Protein AF-0000000076345963 (afdb_homodimer)

Sequence (350 aa):
MLPPPINFPKWLEENADLLKPPVGNKCMYKGDNFIVMIVGGPNTRVDFHINGTEEWFYQYKGSMVLKVVDEGKIRDIVINEGDFFLLPANVPHSPRRVADTIGVVMEMVRPGDALDQMRWYCPNTAAHGDALVQIRQVQFYCSDLDTQLKPAITQWMEDASLRVCPECGETAPPKMLPPPINFPKWLEENADLLKPPVGNKCMYKGDNFIVMIVGGPNTRVDFHINGTEEWFYQYKGSMVLKVVDEGKIRDIVINEGDFFLLPANVPHSPRRVADTIGVVMEMVRPGDALDQMRWYCPNTAAHGDALVQIRQVQFYCSDLDTQLKPAITQWMEDASLRVCPECGETAPPK

Secondary structure (DSSP, 8-state):
-PPPPEEHHHHHHHHGGGGSTTT-EEEEEE-SSEEEEEEES-B----EEE-SS-EEEEEEES-EEEEEEETTEEEEEEE-TTEEEEEPTT--EEEEE-TT-EEEEEEEPPPTT--EEEEEE---HHHHTT---EEEEEEE--SSHHHHHHHHHHHHHH-GGGGB-TTT--B----/-PPPPEEHHHHHHHHGGGGSTTT-EEEEEE-SSEEEEEEES-B----EEE-SS-EEEEEEES-EEEEEEETTEEEEEEE-TTEEEEEPTT--EEEEE-TT-EEEEEEEPPPTT--EEEEEE---HHHHTT---EEEEEEE--SSHHHHHHHHHHHHHH-GGGGB-TTT--B----

Nearest PDB structures (foldseek):
  6d60-assembly1_A  TM=9.534E-01  e=6.081E-19  Cupriavidus metallidurans CH34
  5v27-assembly1_A  TM=9.445E-01  e=1.125E-18  Cupriavidus metallidurans CH34
  6bvp-assembly1_A  TM=9.480E-01  e=1.664E-18  Cupriavidus metallidurans
  5v26-assembly1_A  TM=9.287E-01  e=3.444E-18  Cupriavidus metallidurans CH34
  3fe5-assembly1_A  TM=8.697E-01  e=3.413E-17  Bos taurus

Foldseek 3Di:
DDDDDDDVVVVCVVCVVVCDPPQNKDFPDDDQWKTKMKGFDQDFDQKWKAAQAKKKKAWQFAKKWKWWQDPQATDTDIAGHGGIDIGGHGITITIGHHHPTMMMMMDTQDPDQDKMKMWGWDPCCVVQPRHTATQDMDIDRPRDVRPTVVVVLVCLQPPQVSQAGPPPGDGDHSD/DDDDDDDVVVVCVVCVVVCDPPQNKDFPDDDQWKTKMKGFDQDFDQKWKAAQAKKKKAWQFAKKWKWWQDPQATDTDIAGHGGIDIGGHGITITIGHHHPTMMMMMDTQDPDQDKMKMWGWDPCCVVQPRHTATQDMDIDRPRDVRPTVVVVLVCLQPPQVSQAGPPPGDGDHSD

Structure (mmCIF, N/CA/C/O backbone):
data_AF-0000000076345963-model_v1
#
loop_
_entity.id
_entity.type
_entity.pdbx_description
1 polymer '3-hydroxyanthranilate 3,4-dioxygenase'
#
loop_
_atom_site.group_PDB
_atom_site.id
_atom_site.type_symbol
_atom_site.label_atom_id
_atom_site.label_alt_id
_atom_site.label_comp_id
_atom_site.label_asym_id
_atom_site.label_entity_id
_atom_site.label_seq_id
_atom_site.pdbx_PDB_ins_code
_atom_site.Cartn_x
_atom_site.Cartn_y
_atom_site.Cartn_z
_atom_site.occupancy
_atom_site.B_iso_or_equiv
_atom_site.auth_seq_id
_atom_site.auth_comp_id
_atom_site.auth_asym_id
_atom_site.auth_atom_id
_atom_site.pdbx_PDB_model_num
ATOM 1 N N . MET A 1 1 ? -15.469 -12.531 -11.039 1 91.94 1 MET A N 1
ATOM 2 C CA . MET A 1 1 ? -14.453 -12.188 -12.023 1 91.94 1 MET A CA 1
ATOM 3 C C . MET A 1 1 ? -13.625 -10.992 -11.562 1 91.94 1 MET A C 1
ATOM 5 O O . MET A 1 1 ? -14.172 -9.93 -11.273 1 91.94 1 MET A O 1
ATOM 9 N N . LEU A 1 2 ? -12.289 -11.172 -11.555 1 95.62 2 LEU A N 1
ATOM 10 C CA . LEU A 1 2 ? -11.398 -10.109 -11.094 1 95.62 2 LEU A CA 1
ATOM 11 C C . LEU A 1 2 ? -11.305 -9 -12.133 1 95.62 2 LEU A C 1
ATOM 13 O O . LEU A 1 2 ? -11.266 -9.266 -13.336 1 95.62 2 LEU A O 1
ATOM 17 N N . PRO A 1 3 ? -11.359 -7.781 -11.766 1 95.81 3 PRO A N 1
ATOM 18 C CA . PRO A 1 3 ? -11.20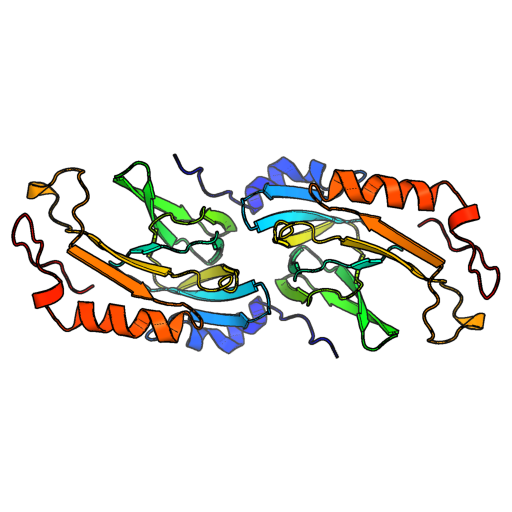3 -6.668 -12.703 1 95.81 3 PRO A CA 1
ATOM 19 C C . PRO A 1 3 ? -9.797 -6.59 -13.297 1 95.81 3 PRO A C 1
ATOM 21 O O . PRO A 1 3 ? -8.859 -7.18 -12.75 1 95.81 3 PRO A O 1
ATOM 24 N N . PRO A 1 4 ? -9.656 -5.965 -14.422 1 97.56 4 PRO A N 1
ATOM 25 C CA . PRO A 1 4 ? -8.312 -5.777 -14.984 1 97.56 4 PRO A CA 1
ATOM 26 C C . PRO A 1 4 ? -7.484 -4.766 -14.203 1 97.56 4 PRO A C 1
ATOM 28 O O . PRO A 1 4 ? -8.031 -3.973 -13.43 1 97.56 4 PRO A O 1
ATOM 31 N N . PRO A 1 5 ? -6.129 -4.82 -14.406 1 98.56 5 PRO A N 1
ATOM 32 C CA . PRO A 1 5 ? -5.301 -3.752 -13.852 1 98.56 5 PRO A CA 1
ATOM 33 C C . PRO A 1 5 ? -5.676 -2.373 -14.383 1 98.56 5 PRO A C 1
ATOM 35 O O . PRO A 1 5 ? -6.34 -2.268 -15.422 1 98.56 5 PRO A O 1
ATOM 38 N N . ILE A 1 6 ? -5.367 -1.379 -13.68 1 98.44 6 ILE A N 1
ATOM 39 C CA . ILE A 1 6 ? -5.586 -0.001 -14.102 1 98.44 6 ILE A CA 1
ATOM 40 C C . ILE A 1 6 ? -4.266 0.624 -14.539 1 98.44 6 ILE A C 1
ATOM 42 O O . ILE A 1 6 ? -3.311 0.681 -13.758 1 98.44 6 ILE A O 1
ATOM 46 N N . ASN A 1 7 ? -4.195 0.988 -15.758 1 98.69 7 ASN A N 1
ATOM 47 C CA . ASN A 1 7 ? -3.035 1.745 -16.219 1 98.69 7 ASN A CA 1
ATOM 48 C C . ASN A 1 7 ? -3.014 3.152 -15.633 1 98.69 7 ASN A C 1
ATOM 50 O O . ASN A 1 7 ? -3.834 3.996 -15.992 1 98.69 7 ASN A O 1
ATOM 54 N N . PHE A 1 8 ? -2.053 3.455 -14.812 1 98.56 8 PHE A N 1
ATOM 55 C CA . PHE A 1 8 ? -2.113 4.676 -14.016 1 98.56 8 PHE A CA 1
ATOM 56 C C . PHE A 1 8 ? -1.903 5.902 -14.891 1 98.56 8 PHE A C 1
ATOM 58 O O . PHE A 1 8 ? -2.666 6.867 -14.812 1 98.56 8 PHE A O 1
ATOM 65 N N . PRO A 1 9 ? -0.906 5.91 -15.805 1 98.19 9 PRO A N 1
ATOM 66 C CA . PRO A 1 9 ? -0.767 7.074 -16.688 1 98.19 9 PRO A CA 1
ATOM 67 C C . PRO A 1 9 ? -2.037 7.363 -17.484 1 98.19 9 PRO A C 1
ATOM 69 O O . PRO A 1 9 ? -2.449 8.523 -17.594 1 98.19 9 PRO A O 1
ATOM 72 N N . LYS A 1 10 ? -2.59 6.367 -18 1 97.94 10 LYS A N 1
ATOM 73 C CA . LYS A 1 10 ? -3.822 6.555 -18.766 1 97.94 10 LYS A CA 1
ATOM 74 C C . LYS A 1 10 ? -4.957 7.035 -17.859 1 97.94 10 LYS A C 1
ATOM 76 O O . LYS A 1 10 ? -5.746 7.898 -18.266 1 97.94 10 LYS A O 1
ATOM 81 N N . TRP A 1 11 ? -5.066 6.383 -16.703 1 98.12 11 TRP A N 1
ATOM 82 C CA . TRP A 1 11 ? -6.07 6.812 -15.742 1 98.12 11 TRP A CA 1
ATOM 83 C C . TRP A 1 11 ? -5.922 8.297 -15.422 1 98.12 11 TRP A C 1
ATOM 85 O O . TRP A 1 11 ? -6.914 9.023 -15.352 1 98.12 11 TRP A O 1
ATOM 95 N N . LEU A 1 12 ? -4.668 8.75 -15.234 1 97.81 12 LEU A N 1
ATOM 96 C CA . LEU A 1 12 ? -4.414 10.156 -14.945 1 97.81 12 LEU A CA 1
ATOM 97 C C . LEU A 1 12 ? -4.891 11.047 -16.078 1 97.81 12 LEU A C 1
ATOM 99 O O . LEU A 1 12 ? -5.492 12.102 -15.844 1 97.81 12 LEU A O 1
ATOM 103 N N . GLU A 1 13 ? -4.578 10.656 -17.297 1 96.94 13 GLU A N 1
ATOM 104 C CA . GLU A 1 13 ? -5.016 11.422 -18.469 1 96.94 13 GLU A CA 1
ATOM 105 C C . GLU A 1 13 ? -6.531 11.586 -18.484 1 96.94 13 GLU A C 1
ATOM 107 O O . GLU A 1 13 ? -7.043 12.664 -18.797 1 96.94 13 GLU A O 1
ATOM 112 N N . GLU A 1 14 ? -7.184 10.586 -18.062 1 97.12 14 GLU A N 1
ATOM 113 C CA . GLU A 1 14 ? -8.641 10.555 -18.188 1 97.12 14 GLU A CA 1
ATOM 114 C C . GLU A 1 14 ? -9.305 11.188 -16.969 1 97.12 14 GLU A C 1
ATOM 116 O O . GLU A 1 14 ? -10.469 11.602 -17.031 1 97.12 14 GLU A O 1
ATOM 121 N N . ASN A 1 15 ? -8.547 11.258 -15.836 1 95.62 15 ASN A N 1
ATOM 122 C CA . ASN A 1 15 ? -9.211 11.633 -14.586 1 95.62 15 ASN A CA 1
ATOM 123 C C . ASN A 1 15 ? -8.508 12.82 -13.922 1 95.62 15 ASN A C 1
ATOM 125 O O . ASN A 1 15 ? -8.82 13.164 -12.781 1 95.62 15 ASN A O 1
ATOM 129 N N . ALA A 1 16 ? -7.645 13.492 -14.609 1 92.25 16 ALA A N 1
ATOM 130 C CA . ALA A 1 16 ? -6.832 14.555 -14.031 1 92.25 16 ALA A CA 1
ATOM 131 C C . ALA A 1 16 ? -7.715 15.664 -13.461 1 92.25 16 ALA A C 1
ATOM 133 O O . ALA A 1 16 ? -7.359 16.281 -12.453 1 92.25 16 ALA A O 1
ATOM 134 N N . ASP A 1 17 ? -8.836 15.914 -14.055 1 92.56 17 ASP A N 1
ATOM 135 C CA . ASP A 1 17 ? -9.734 16.984 -13.633 1 92.56 17 ASP A CA 1
ATOM 136 C C . ASP A 1 17 ? -10.32 16.688 -12.25 1 92.56 17 ASP A C 1
ATOM 138 O O . ASP A 1 17 ? -10.719 17.609 -11.539 1 92.56 17 ASP A O 1
ATOM 142 N N . LEU A 1 18 ? -10.367 15.406 -11.906 1 92.5 18 LEU A N 1
ATOM 143 C CA . LEU A 1 18 ? -10.93 15 -10.625 1 92.5 18 LEU A CA 1
ATOM 144 C C . LEU A 1 18 ? -9.953 15.297 -9.492 1 92.5 18 LEU A C 1
ATOM 146 O O . LEU A 1 18 ? -10.328 15.25 -8.312 1 92.5 18 LEU A O 1
ATOM 150 N N . LEU A 1 19 ? -8.727 15.633 -9.797 1 94.12 19 LEU A N 1
ATOM 151 C CA . LEU A 1 19 ? -7.684 15.812 -8.789 1 94.12 19 LEU A CA 1
ATOM 152 C C . LEU A 1 19 ? -7.414 17.297 -8.539 1 94.12 19 LEU A C 1
ATOM 154 O O . LEU A 1 19 ? -6.453 17.656 -7.855 1 94.12 19 LEU A O 1
ATOM 158 N N . LYS A 1 20 ? -8.25 18.094 -9.094 1 90.25 20 LYS A N 1
ATOM 159 C CA . LYS A 1 20 ? -8.164 19.547 -8.906 1 90.25 20 LYS A CA 1
ATOM 160 C C . LYS A 1 20 ? -9.133 20.016 -7.824 1 90.25 20 LYS A C 1
ATOM 162 O O . LYS A 1 20 ? -10.141 19.359 -7.559 1 90.25 20 LYS A O 1
ATOM 167 N N . PRO A 1 21 ? -8.789 21.141 -7.18 1 84.19 21 PRO A N 1
ATOM 168 C CA . PRO A 1 21 ? -9.758 21.672 -6.223 1 84.19 21 PRO A CA 1
ATOM 169 C C . PRO A 1 21 ? -11.18 21.703 -6.773 1 84.19 21 PRO A C 1
ATOM 171 O O . PRO A 1 21 ? -11.375 21.828 -7.984 1 84.19 21 PRO A O 1
ATOM 174 N N . PRO A 1 22 ? -12.219 21.359 -5.891 1 80.44 22 PRO A N 1
ATOM 175 C CA . PRO A 1 22 ? -12.203 21.391 -4.426 1 80.44 22 PRO A CA 1
ATOM 176 C C . PRO A 1 22 ? -11.867 20.031 -3.818 1 80.44 22 PRO A C 1
ATOM 178 O O . PRO A 1 22 ? -11.531 19.938 -2.635 1 80.44 22 PRO A O 1
ATOM 181 N N . VAL A 1 23 ? -11.953 18.844 -4.324 1 76.62 23 VAL A N 1
ATOM 182 C CA . VAL A 1 23 ? -11.781 17.516 -3.754 1 76.62 23 VAL A CA 1
ATOM 183 C C . VAL A 1 23 ? -10.305 17.141 -3.76 1 76.62 23 VAL A C 1
ATOM 185 O O . VAL A 1 23 ? -9.742 16.781 -2.721 1 76.62 23 VAL A O 1
ATOM 188 N N . GLY A 1 24 ? -9.438 17.453 -4.746 1 89.19 24 GLY A N 1
ATOM 189 C CA . GLY A 1 24 ? -8.008 17.312 -4.941 1 89.19 24 GLY A CA 1
ATOM 190 C C . GLY A 1 24 ? -7.523 15.883 -4.777 1 89.19 24 GLY A C 1
ATOM 191 O O . GLY A 1 24 ? -6.316 15.633 -4.719 1 89.19 24 GLY A O 1
ATOM 192 N N . ASN A 1 25 ? -8.484 14.898 -4.484 1 92.75 25 ASN A N 1
ATOM 193 C CA . ASN A 1 25 ? -8.094 13.5 -4.359 1 92.75 25 ASN A CA 1
ATOM 194 C C . ASN A 1 25 ? -9.188 12.57 -4.883 1 92.75 25 ASN A C 1
ATOM 196 O O . ASN A 1 25 ? -10.336 12.977 -5.031 1 92.75 25 ASN A O 1
ATOM 200 N N . LYS A 1 26 ? -8.875 11.438 -5.27 1 94.19 26 LYS A N 1
ATOM 201 C CA . LYS A 1 26 ? -9.773 10.391 -5.75 1 94.19 26 LYS A CA 1
ATOM 202 C C . LYS A 1 26 ? -9.32 9.016 -5.27 1 94.19 26 LYS A C 1
ATOM 204 O O . LYS A 1 26 ? -8.141 8.68 -5.348 1 94.19 26 LYS A O 1
ATOM 209 N N . CYS A 1 27 ? -10.227 8.273 -4.711 1 94.88 27 CYS A N 1
ATOM 210 C CA . CYS A 1 27 ? -9.953 6.898 -4.328 1 94.88 27 CYS A CA 1
ATOM 211 C C . CYS A 1 27 ? -9.906 5.988 -5.547 1 94.88 27 CYS A C 1
ATOM 213 O O . CYS A 1 27 ? -10.922 5.801 -6.227 1 94.88 27 CYS A O 1
ATOM 215 N N . MET A 1 28 ? -8.844 5.422 -5.871 1 95.25 28 MET A N 1
ATOM 216 C CA . MET A 1 28 ? -8.711 4.523 -7.016 1 95.25 28 MET A CA 1
ATOM 217 C C . MET A 1 28 ? -9.156 3.111 -6.656 1 95.25 28 MET A C 1
ATOM 219 O O . MET A 1 28 ? -9.836 2.451 -7.441 1 95.25 28 MET A O 1
ATOM 223 N N . TYR A 1 29 ? -8.688 2.637 -5.508 1 95.06 29 TYR A N 1
ATOM 224 C CA . TYR A 1 29 ? -9.086 1.339 -4.969 1 95.06 29 TYR A CA 1
ATOM 225 C C . TYR A 1 29 ? -9.617 1.476 -3.549 1 95.06 29 TYR A C 1
ATOM 227 O O . TYR A 1 29 ? -9.031 2.176 -2.723 1 95.06 29 TYR A O 1
ATOM 235 N N . LYS A 1 30 ? -10.766 0.876 -3.311 1 93.12 30 LYS A N 1
ATOM 236 C CA . LYS A 1 30 ? -11.281 0.644 -1.965 1 93.12 30 LYS A CA 1
ATOM 237 C C . LYS A 1 30 ? -11.477 -0.846 -1.701 1 93.12 30 LYS A C 1
ATOM 239 O O . LYS A 1 30 ? -12.547 -1.393 -1.968 1 93.12 30 LYS A O 1
ATOM 244 N N . GLY A 1 31 ? -10.438 -1.486 -1.251 1 94 31 GLY A N 1
ATOM 245 C CA . GLY A 1 31 ? -10.516 -2.904 -0.938 1 94 31 GLY A CA 1
ATOM 246 C C . GLY A 1 31 ? -10.961 -3.178 0.486 1 94 31 GLY A C 1
ATOM 247 O O . GLY A 1 31 ? -11.516 -2.299 1.147 1 94 31 GLY A O 1
ATOM 248 N N . ASP A 1 32 ? -10.797 -4.414 0.883 1 93.56 32 ASP A N 1
ATOM 249 C CA . ASP A 1 32 ? -11.156 -4.816 2.24 1 93.56 32 ASP A CA 1
ATOM 250 C C . ASP A 1 32 ? -10.047 -4.465 3.23 1 93.56 32 ASP A C 1
ATOM 252 O O . ASP A 1 32 ? -10.289 -4.367 4.434 1 93.56 32 ASP A O 1
ATOM 256 N N . ASN A 1 33 ? -8.797 -4.309 2.676 1 95.06 33 ASN A N 1
ATOM 257 C CA . ASN A 1 33 ? -7.66 -4.016 3.535 1 95.06 33 ASN A CA 1
ATOM 258 C C . ASN A 1 33 ? -7.023 -2.674 3.182 1 95.06 33 ASN A C 1
ATOM 260 O O . ASN A 1 33 ? -6.664 -1.897 4.07 1 95.06 33 ASN A O 1
ATOM 264 N N . PHE A 1 34 ? -6.977 -2.439 1.864 1 95.38 34 PHE A N 1
ATOM 265 C CA . PHE A 1 34 ? -6.227 -1.281 1.389 1 95.38 34 PHE A CA 1
ATOM 266 C C . PHE A 1 34 ? -7.16 -0.255 0.759 1 95.38 34 PHE A C 1
ATOM 268 O O . PHE A 1 34 ? -8.125 -0.618 0.079 1 95.38 34 PHE A O 1
ATOM 275 N N . ILE A 1 35 ? -6.848 0.958 1.031 1 95.94 35 ILE A N 1
ATOM 276 C CA . ILE A 1 35 ? -7.387 2.09 0.284 1 95.94 35 ILE A CA 1
ATOM 277 C C . ILE A 1 35 ? -6.262 2.787 -0.478 1 95.94 35 ILE A C 1
ATOM 279 O O . ILE A 1 35 ? -5.215 3.1 0.096 1 95.94 35 ILE A O 1
ATOM 283 N N . VAL A 1 36 ? -6.418 2.975 -1.771 1 97 36 VAL A N 1
ATOM 284 C CA . VAL A 1 36 ? -5.434 3.678 -2.586 1 97 36 VAL A CA 1
ATOM 285 C C . VAL A 1 36 ? -6.004 5.016 -3.051 1 97 36 VAL A C 1
ATOM 287 O O . VAL A 1 36 ? -6.977 5.051 -3.809 1 97 36 VAL A O 1
ATOM 290 N N . MET A 1 37 ? -5.426 6.078 -2.652 1 96.62 37 MET A N 1
ATOM 291 C CA . MET A 1 37 ? -5.867 7.43 -2.99 1 96.62 37 MET A CA 1
ATOM 292 C C . MET A 1 37 ? -4.871 8.109 -3.926 1 96.62 37 MET A C 1
ATOM 294 O O . MET A 1 37 ? -3.662 8.047 -3.699 1 96.62 37 MET A O 1
ATOM 298 N N . ILE A 1 38 ? -5.391 8.664 -4.957 1 97.69 38 ILE A N 1
ATOM 299 C CA . ILE A 1 38 ? -4.605 9.555 -5.805 1 97.69 38 ILE A CA 1
ATOM 300 C C . ILE A 1 38 ? -4.875 11.008 -5.414 1 97.69 38 ILE A C 1
ATOM 302 O O . ILE A 1 38 ? -6.031 11.43 -5.328 1 97.69 38 ILE A O 1
ATOM 306 N N . VAL A 1 39 ? -3.824 11.742 -5.141 1 96.62 39 VAL A N 1
ATOM 307 C CA . VAL A 1 39 ? -3.98 13.094 -4.609 1 96.62 39 VAL A CA 1
ATOM 308 C C . VAL A 1 39 ? -3.256 14.094 -5.512 1 96.62 39 VAL A C 1
ATOM 310 O O . VAL A 1 39 ? -2.098 13.875 -5.879 1 96.62 39 VAL A O 1
ATOM 313 N N . GLY A 1 40 ? -3.906 15.086 -5.91 1 96.62 40 GLY A N 1
ATOM 314 C CA . GLY A 1 40 ? -3.322 16.141 -6.715 1 96.62 40 GLY A CA 1
ATOM 315 C C . GLY A 1 40 ? -3.133 17.438 -5.945 1 96.62 40 GLY A C 1
ATOM 316 O O . GLY A 1 40 ? -3.764 17.641 -4.906 1 96.62 40 GLY A O 1
ATOM 317 N N . GLY A 1 41 ? -2.207 18.234 -6.395 1 95.38 41 GLY A N 1
ATOM 318 C CA . GLY A 1 41 ? -2.057 19.594 -5.875 1 95.38 41 GLY A CA 1
ATOM 319 C C . GLY A 1 41 ? -2.732 20.641 -6.738 1 95.38 41 GLY A C 1
ATOM 320 O O . GLY A 1 41 ? -3.051 20.391 -7.902 1 95.38 41 GLY A O 1
ATOM 321 N N . PRO A 1 42 ? -3.012 21.828 -6.262 1 94.94 42 PRO A N 1
ATOM 322 C CA . PRO A 1 42 ? -2.521 22.297 -4.961 1 94.94 42 PRO A CA 1
ATOM 323 C C . PRO A 1 42 ? -3.443 21.891 -3.809 1 94.94 42 PRO A C 1
ATOM 325 O O . PRO A 1 42 ? -4.645 21.688 -4.016 1 94.94 42 PRO A O 1
ATOM 328 N N . ASN A 1 43 ? -2.9 21.562 -2.707 1 88.75 43 ASN A N 1
ATOM 329 C CA . ASN A 1 43 ? -3.617 21.312 -1.461 1 88.75 43 ASN A CA 1
ATOM 330 C C . ASN A 1 43 ? -2.85 21.844 -0.256 1 88.75 43 ASN A C 1
ATOM 332 O O . ASN A 1 43 ? -1.691 21.484 -0.041 1 88.75 43 ASN A O 1
ATOM 336 N N . THR A 1 44 ? -3.438 22.906 0.388 1 82.25 44 THR A N 1
ATOM 337 C CA . THR A 1 44 ? -2.809 23.375 1.613 1 82.25 44 THR A CA 1
ATOM 338 C C . THR A 1 44 ? -3.764 23.25 2.797 1 82.25 44 THR A C 1
ATOM 340 O O . THR A 1 44 ? -4.957 23.547 2.67 1 82.25 44 THR A O 1
ATOM 343 N N . ARG A 1 45 ? -3.332 22.703 3.738 1 88.31 45 ARG A N 1
ATOM 344 C CA . ARG A 1 45 ? -4.102 22.516 4.965 1 88.31 45 ARG A CA 1
ATOM 345 C C . ARG A 1 45 ? -3.281 22.891 6.191 1 88.31 45 ARG A C 1
ATOM 347 O O . ARG A 1 45 ? -2.057 23 6.117 1 88.31 45 ARG A O 1
ATOM 354 N N . VAL A 1 46 ? -4.004 23.234 7.273 1 94.38 46 VAL A N 1
ATOM 355 C CA . VAL A 1 46 ? -3.307 23.594 8.5 1 94.38 46 VAL A CA 1
ATOM 356 C C . VAL A 1 46 ? -3.58 22.547 9.578 1 94.38 46 VAL A C 1
ATOM 358 O O . VAL A 1 46 ? -3.035 22.625 10.68 1 94.38 46 VAL A O 1
ATOM 361 N N . ASP A 1 47 ? -4.477 21.609 9.25 1 96.38 47 ASP A N 1
ATOM 362 C CA . ASP A 1 47 ? -4.75 20.516 10.18 1 96.38 47 ASP A CA 1
ATOM 363 C C . ASP A 1 47 ? -3.654 19.453 10.117 1 96.38 47 ASP A C 1
ATOM 365 O O . ASP A 1 47 ? -2.914 19.375 9.133 1 96.38 47 ASP A O 1
ATOM 369 N N . PHE A 1 48 ? -3.551 18.734 11.188 1 97.56 48 PHE A N 1
ATOM 370 C CA . PHE A 1 48 ? -2.73 17.531 11.258 1 97.56 48 PHE A CA 1
ATOM 371 C C . PHE A 1 48 ? -3.598 16.297 11.461 1 97.56 48 PHE A C 1
ATOM 373 O O . PHE A 1 48 ? -4.332 16.203 12.445 1 97.56 48 PHE A O 1
ATOM 380 N N . HIS A 1 49 ? -3.484 15.383 10.5 1 97 49 HIS A N 1
ATOM 381 C CA . HIS A 1 49 ? -4.184 14.109 10.578 1 97 49 HIS A CA 1
ATOM 382 C C . HIS A 1 49 ? -3.387 13.094 11.391 1 97 49 HIS A C 1
ATOM 384 O O . HIS A 1 49 ? -2.164 13 11.258 1 97 49 HIS A O 1
ATOM 390 N N . ILE A 1 50 ? -3.998 12.391 12.297 1 97.5 50 ILE A N 1
ATOM 391 C CA . ILE A 1 50 ? -3.412 11.281 13.039 1 97.5 50 ILE A CA 1
ATOM 392 C C . ILE A 1 50 ? -4.16 9.992 12.703 1 97.5 50 ILE A C 1
ATOM 394 O O . ILE A 1 50 ? -5.328 9.828 13.062 1 97.5 50 ILE A O 1
ATOM 398 N N . ASN A 1 51 ? -3.555 9.164 11.977 1 97 51 ASN A N 1
ATOM 399 C CA . ASN A 1 51 ? -4.047 7.848 11.578 1 97 51 ASN A CA 1
ATOM 400 C C . ASN A 1 51 ? -3.461 6.738 12.445 1 97 51 ASN A C 1
ATOM 402 O O . ASN A 1 51 ? -2.244 6.668 12.633 1 97 51 ASN A O 1
ATOM 406 N N . GLY A 1 52 ? -4.305 5.895 13.016 1 96.56 52 GLY A N 1
ATOM 407 C CA . GLY A 1 52 ? -3.854 4.816 13.883 1 96.56 52 GLY A CA 1
ATOM 408 C C . GLY A 1 52 ? -3.092 3.736 13.141 1 96.56 52 GLY A C 1
ATOM 409 O O . GLY A 1 52 ? -2.537 2.824 13.758 1 96.56 52 GLY A O 1
ATOM 410 N N . THR A 1 53 ? -3.008 3.777 11.805 1 96.62 53 THR A N 1
ATOM 411 C CA . THR A 1 53 ? -2.244 2.865 10.961 1 96.62 53 THR A CA 1
ATOM 412 C C . THR A 1 53 ? -1.231 3.631 10.117 1 96.62 53 THR A C 1
ATOM 414 O O . THR A 1 53 ? -1.287 4.859 10.031 1 96.62 53 THR A O 1
ATOM 417 N N . GLU A 1 54 ? -0.31 2.896 9.531 1 97.75 54 GLU A N 1
ATOM 418 C CA . GLU A 1 54 ? 0.706 3.492 8.664 1 97.75 54 GLU A CA 1
ATOM 419 C C . GLU A 1 54 ? 0.09 4.031 7.379 1 97.75 54 GLU A C 1
ATOM 421 O O . GLU A 1 54 ? -0.961 3.557 6.941 1 97.75 54 GLU A O 1
ATOM 426 N N . GLU A 1 55 ? 0.662 5.004 6.82 1 98.19 55 GLU A N 1
ATOM 427 C CA . GLU A 1 55 ? 0.365 5.492 5.477 1 98.19 55 GLU A CA 1
ATOM 428 C C . GLU A 1 55 ? 1.603 5.438 4.586 1 98.19 55 GLU A C 1
ATOM 430 O O . GLU A 1 55 ? 2.697 5.812 5.012 1 98.19 55 GLU A O 1
ATOM 435 N N . TRP A 1 56 ? 1.457 4.914 3.424 1 98.69 56 TRP A N 1
ATOM 436 C CA . TRP A 1 56 ? 2.549 4.891 2.457 1 98.69 56 TRP A CA 1
ATOM 437 C C . TRP A 1 56 ? 2.346 5.953 1.381 1 98.69 56 TRP A C 1
ATOM 439 O O . TRP A 1 56 ? 1.268 6.051 0.79 1 98.69 56 TRP A O 1
ATOM 449 N N . PHE A 1 57 ? 3.371 6.785 1.162 1 98.88 57 PHE A N 1
ATOM 450 C CA . PHE A 1 57 ? 3.344 7.859 0.176 1 98.88 57 PHE A CA 1
ATOM 451 C C . PHE A 1 57 ? 4.25 7.535 -1.005 1 98.88 57 PHE A C 1
ATOM 453 O O . PHE A 1 57 ? 5.398 7.121 -0.818 1 98.88 57 PHE A O 1
ATOM 460 N N . TYR A 1 58 ? 3.791 7.664 -2.166 1 98.88 58 TYR A N 1
ATOM 461 C CA . TYR A 1 58 ? 4.547 7.664 -3.412 1 98.88 58 TYR A CA 1
ATOM 462 C C . TYR A 1 58 ? 4.289 8.938 -4.211 1 98.88 58 TYR A C 1
ATOM 464 O O . TYR A 1 58 ? 3.158 9.188 -4.633 1 98.88 58 TYR A O 1
ATOM 472 N N . GLN A 1 59 ? 5.305 9.742 -4.352 1 98.81 59 GLN A N 1
ATOM 473 C CA . GLN A 1 59 ? 5.16 10.945 -5.16 1 98.81 59 GLN A CA 1
ATOM 474 C C . GLN A 1 59 ? 5.449 10.664 -6.633 1 98.81 59 GLN A C 1
ATOM 476 O O . GLN A 1 59 ? 6.605 10.477 -7.016 1 98.81 59 GLN A O 1
ATOM 481 N N . TYR A 1 60 ? 4.434 10.68 -7.441 1 98.62 60 TYR A N 1
ATOM 482 C CA . TYR A 1 60 ? 4.5 10.297 -8.844 1 98.62 60 TYR A CA 1
ATOM 483 C C . TYR A 1 60 ? 4.957 11.461 -9.711 1 98.62 60 TYR A C 1
ATOM 485 O O . TYR A 1 60 ? 5.715 11.273 -10.672 1 98.62 60 TYR A O 1
ATOM 493 N N . LYS A 1 61 ? 4.449 12.68 -9.461 1 98.38 61 LYS A N 1
ATOM 494 C CA . LYS A 1 61 ? 4.801 13.898 -10.188 1 98.38 61 LYS A CA 1
ATOM 495 C C . LYS A 1 61 ? 5.023 15.07 -9.234 1 98.38 61 LYS A C 1
ATOM 497 O O . LYS A 1 61 ? 4.184 15.336 -8.375 1 98.38 61 LYS A O 1
ATOM 502 N N . GLY A 1 62 ? 6.133 15.711 -9.422 1 98.44 62 GLY A N 1
ATOM 503 C CA . GLY A 1 62 ? 6.445 16.859 -8.594 1 98.44 62 GLY A CA 1
ATOM 504 C C . GLY A 1 62 ? 6.789 16.5 -7.164 1 98.44 62 GLY A C 1
ATOM 505 O O . GLY A 1 62 ? 6.953 15.32 -6.844 1 98.44 62 GLY A O 1
ATOM 506 N N . SER A 1 63 ? 7.031 17.516 -6.352 1 98.44 63 SER A N 1
ATOM 507 C CA . SER A 1 63 ? 7.383 17.312 -4.949 1 98.44 63 SER A CA 1
ATOM 508 C C . SER A 1 63 ? 6.266 17.797 -4.031 1 98.44 63 SER A C 1
ATOM 510 O O . SER A 1 63 ? 5.41 18.594 -4.445 1 98.44 63 SER A O 1
ATOM 512 N N . MET A 1 64 ? 6.23 17.297 -2.895 1 98.12 64 MET A N 1
ATOM 513 C CA . MET A 1 64 ? 5.32 17.766 -1.851 1 98.12 64 MET A CA 1
ATOM 514 C C . MET A 1 64 ? 6.031 17.828 -0.503 1 98.12 64 MET A C 1
ATOM 516 O O . MET A 1 64 ? 7.133 17.297 -0.348 1 98.12 64 MET A O 1
ATOM 520 N N . VAL A 1 65 ? 5.461 18.547 0.41 1 98.31 65 VAL A N 1
ATOM 521 C CA . VAL A 1 65 ? 5.973 18.609 1.775 1 98.31 65 VAL A CA 1
ATOM 522 C C . VAL A 1 65 ? 4.98 17.953 2.732 1 98.31 65 VAL A C 1
ATOM 524 O O . VAL A 1 65 ? 3.791 18.281 2.721 1 98.31 65 VAL A O 1
ATOM 527 N N . LEU A 1 66 ? 5.422 16.984 3.445 1 98.44 66 LEU A N 1
ATOM 528 C CA . LEU A 1 66 ? 4.668 16.406 4.555 1 98.44 66 LEU A CA 1
ATOM 529 C C . LEU A 1 66 ? 5.129 16.984 5.887 1 98.44 66 LEU A C 1
ATOM 531 O O . LEU A 1 66 ? 6.207 16.641 6.375 1 98.44 66 LEU A O 1
ATOM 535 N N . LYS A 1 67 ? 4.328 17.906 6.414 1 97.38 67 LYS A N 1
ATOM 536 C CA . LYS A 1 67 ? 4.645 18.375 7.762 1 97.38 67 LYS A CA 1
ATOM 537 C C . LYS A 1 67 ? 4.27 17.312 8.805 1 97.38 67 LYS A C 1
ATOM 539 O O . LYS A 1 67 ? 3.178 16.75 8.758 1 97.38 67 LYS A O 1
ATOM 544 N N . VAL A 1 68 ? 5.16 17.016 9.688 1 98.25 68 VAL A N 1
ATOM 545 C CA . VAL A 1 68 ? 4.918 16 10.711 1 98.25 68 VAL A CA 1
ATOM 546 C C . VAL A 1 68 ? 5.32 16.547 12.078 1 98.25 68 VAL A C 1
ATOM 548 O O . VAL A 1 68 ? 6.082 17.516 12.18 1 98.25 68 VAL A O 1
ATOM 551 N N . VAL A 1 69 ? 4.688 16.016 13.117 1 97.81 69 VAL A N 1
ATOM 552 C CA . VAL A 1 69 ? 5.219 16.219 14.461 1 97.81 69 VAL A CA 1
ATOM 553 C C . VAL A 1 69 ? 6.219 15.109 14.789 1 97.81 69 VAL A C 1
ATOM 555 O O . VAL A 1 69 ? 5.848 13.938 14.891 1 97.81 69 VAL A O 1
ATOM 558 N N . ASP A 1 70 ? 7.43 15.438 14.844 1 95.88 70 ASP A N 1
ATOM 559 C CA . ASP A 1 70 ? 8.547 14.547 15.109 1 95.88 70 ASP A CA 1
ATOM 560 C C . ASP A 1 70 ? 9.344 15 16.328 1 95.88 70 ASP A C 1
ATOM 562 O O . ASP A 1 70 ? 9.906 16.094 16.344 1 95.88 70 ASP A O 1
ATOM 566 N N . GLU A 1 71 ? 9.297 14.156 17.344 1 94.12 71 GLU A N 1
ATOM 567 C CA . GLU A 1 71 ? 9.969 14.484 18.594 1 94.12 71 GLU A CA 1
ATOM 568 C C . GLU A 1 71 ? 9.461 15.805 19.172 1 94.12 71 GLU A C 1
ATOM 570 O O . GLU A 1 71 ? 10.25 16.656 19.578 1 94.12 71 GLU A O 1
ATOM 575 N N . GLY A 1 72 ? 8.234 16.062 19.031 1 93.31 72 GLY A N 1
ATOM 576 C CA . GLY A 1 72 ? 7.547 17.156 19.672 1 93.31 72 GLY A CA 1
ATOM 577 C C . GLY A 1 72 ? 7.629 18.453 18.891 1 93.31 72 GLY A C 1
ATOM 578 O O . GLY A 1 72 ? 7.219 19.516 19.391 1 93.31 72 GLY A O 1
ATOM 579 N N . LYS A 1 73 ? 8.188 18.375 17.766 1 94.62 73 LYS A N 1
ATOM 580 C CA . LYS A 1 73 ? 8.297 19.547 16.922 1 94.62 73 LYS A CA 1
ATOM 581 C C . LYS A 1 73 ? 7.77 19.281 15.516 1 94.62 73 LYS A C 1
ATOM 583 O O . LYS A 1 73 ? 7.781 18.141 15.047 1 94.62 73 LYS A O 1
ATOM 588 N N . ILE A 1 74 ? 7.324 20.344 14.898 1 95.62 74 ILE A N 1
ATOM 589 C CA . ILE A 1 74 ? 6.906 20.219 13.5 1 95.62 74 ILE A CA 1
ATOM 590 C C . ILE A 1 74 ? 8.141 20.172 12.602 1 95.62 74 ILE A C 1
ATOM 592 O O . ILE A 1 74 ? 9.031 21.016 12.719 1 95.62 74 ILE A O 1
ATOM 596 N N . ARG A 1 75 ? 8.211 19.203 11.844 1 96 75 ARG A N 1
ATOM 597 C CA . ARG A 1 75 ? 9.273 19.016 10.867 1 96 75 ARG A CA 1
ATOM 598 C C . ARG A 1 75 ? 8.711 18.828 9.461 1 96 75 ARG A C 1
ATOM 600 O O . ARG A 1 75 ? 7.656 18.219 9.281 1 96 75 ARG A O 1
ATOM 607 N N . ASP A 1 76 ? 9.445 19.438 8.5 1 97 76 ASP A N 1
ATOM 608 C CA . ASP A 1 76 ? 9.062 19.25 7.102 1 97 76 ASP A CA 1
ATOM 609 C C . ASP A 1 76 ? 9.773 18.047 6.488 1 97 76 ASP A C 1
ATOM 611 O O . ASP A 1 76 ? 11.008 17.984 6.484 1 97 76 ASP A O 1
ATOM 615 N N . ILE A 1 77 ? 9.125 17.125 6.008 1 98.38 77 ILE A N 1
ATOM 616 C CA . ILE A 1 77 ? 9.664 16.047 5.191 1 98.38 77 ILE A CA 1
ATOM 617 C C . ILE A 1 77 ? 9.344 16.312 3.719 1 98.38 77 ILE A C 1
ATOM 619 O O . ILE A 1 77 ? 8.172 16.297 3.318 1 98.38 77 ILE A O 1
ATOM 623 N N . VAL A 1 78 ? 10.344 16.578 2.955 1 98.75 78 VAL A N 1
ATOM 624 C CA . VAL A 1 78 ? 10.156 16.781 1.521 1 98.75 78 VAL A CA 1
ATOM 625 C C . VAL A 1 78 ? 10.117 15.422 0.814 1 98.75 78 VAL A C 1
ATOM 627 O O . VAL A 1 78 ? 11.055 14.625 0.941 1 98.75 78 VAL A O 1
ATOM 630 N N . ILE A 1 79 ? 9.094 15.117 0.141 1 98.75 79 ILE A N 1
ATOM 631 C CA . ILE A 1 79 ? 8.953 13.922 -0.681 1 98.75 79 ILE A CA 1
ATOM 632 C C . ILE A 1 79 ? 9 14.305 -2.158 1 98.75 79 ILE A C 1
ATOM 634 O O . ILE A 1 79 ? 8.055 14.898 -2.68 1 98.75 79 ILE A O 1
ATOM 638 N N . ASN A 1 80 ? 10.07 13.961 -2.748 1 98.75 80 ASN A N 1
ATOM 639 C CA . ASN A 1 80 ? 10.297 14.367 -4.129 1 98.75 80 ASN A CA 1
ATOM 640 C C . ASN A 1 80 ? 9.688 13.375 -5.117 1 98.75 80 ASN A C 1
ATOM 642 O O . ASN A 1 80 ? 9.312 12.266 -4.734 1 98.75 80 ASN A O 1
ATOM 646 N N . GLU A 1 81 ? 9.602 13.867 -6.383 1 98.75 81 GLU A N 1
ATOM 647 C CA . GLU A 1 81 ? 9.164 12.969 -7.449 1 98.75 81 GLU A CA 1
ATOM 648 C C . GLU A 1 81 ? 9.969 11.672 -7.441 1 98.75 81 GLU A C 1
ATOM 650 O O . GLU A 1 81 ? 11.203 11.695 -7.402 1 98.75 81 GLU A O 1
ATOM 655 N N . GLY A 1 82 ? 9.258 10.578 -7.371 1 98.62 82 GLY A N 1
ATOM 656 C CA . GLY A 1 82 ? 9.914 9.273 -7.391 1 98.62 82 GLY A CA 1
ATOM 657 C C . GLY A 1 82 ? 10.195 8.734 -6.004 1 98.62 82 GLY A C 1
ATOM 658 O O . GLY A 1 82 ? 10.594 7.574 -5.855 1 98.62 82 GLY A O 1
ATOM 659 N N . ASP A 1 83 ? 9.969 9.531 -4.922 1 98.88 83 ASP A N 1
ATOM 660 C CA . ASP A 1 83 ? 10.25 9.102 -3.555 1 98.88 83 ASP A CA 1
ATOM 661 C C . ASP A 1 83 ? 9.125 8.234 -3.01 1 98.88 83 ASP A C 1
ATOM 663 O O . ASP A 1 83 ? 7.953 8.43 -3.35 1 98.88 83 ASP A O 1
ATOM 667 N N . PHE A 1 84 ? 9.445 7.219 -2.273 1 98.88 84 PHE A N 1
ATOM 668 C CA . PHE A 1 84 ? 8.547 6.508 -1.368 1 98.88 84 PHE A CA 1
ATOM 669 C C . PHE A 1 84 ? 8.766 6.953 0.072 1 98.88 84 PHE A C 1
ATOM 671 O O . PHE A 1 84 ? 9.891 7.293 0.459 1 98.88 84 PHE A O 1
ATOM 678 N N . PHE A 1 85 ? 7.785 6.961 0.843 1 98.88 85 PHE A N 1
ATOM 679 C CA . PHE A 1 85 ? 7.898 7.281 2.262 1 98.88 85 PHE A CA 1
ATOM 680 C C . PHE A 1 85 ? 6.84 6.539 3.068 1 98.88 85 PHE A C 1
ATOM 682 O O . PHE A 1 85 ? 5.656 6.555 2.713 1 98.88 85 PHE A O 1
ATOM 689 N N . LEU A 1 86 ? 7.191 5.789 4.051 1 98.75 86 LEU A N 1
ATOM 690 C CA . LEU A 1 86 ? 6.277 5.117 4.965 1 98.75 86 LEU A CA 1
ATOM 691 C C . LEU A 1 86 ? 6.141 5.895 6.27 1 98.75 86 LEU A C 1
ATOM 693 O O . LEU A 1 86 ? 7.086 5.961 7.059 1 98.75 86 LEU A O 1
ATOM 697 N N . LEU A 1 87 ? 5.039 6.496 6.496 1 98.69 87 LEU A N 1
ATOM 698 C CA . LEU A 1 87 ? 4.746 7.238 7.719 1 98.69 87 LEU A CA 1
ATOM 699 C C . LEU A 1 87 ? 4.238 6.305 8.812 1 98.69 87 LEU A C 1
ATOM 701 O O . LEU A 1 87 ? 3.24 5.605 8.625 1 98.69 87 LEU A O 1
ATOM 705 N N . PRO A 1 88 ? 4.91 6.234 9.945 1 98.06 88 PRO A N 1
ATOM 706 C CA . PRO A 1 88 ? 4.434 5.371 11.031 1 98.06 88 PRO A CA 1
ATOM 707 C C . PRO A 1 88 ? 3.053 5.773 11.547 1 98.06 88 PRO A C 1
ATOM 709 O O . PRO A 1 88 ? 2.633 6.918 11.359 1 98.06 88 PRO A O 1
ATOM 712 N N . ALA A 1 89 ? 2.396 4.805 12.188 1 97.44 89 ALA A N 1
ATOM 713 C CA . ALA A 1 89 ? 1.093 5.051 12.797 1 97.44 89 ALA A CA 1
ATOM 714 C C . ALA A 1 89 ? 1.177 6.152 13.852 1 97.44 89 ALA A C 1
ATOM 716 O O . ALA A 1 89 ? 2.217 6.332 14.484 1 97.44 89 ALA A O 1
AT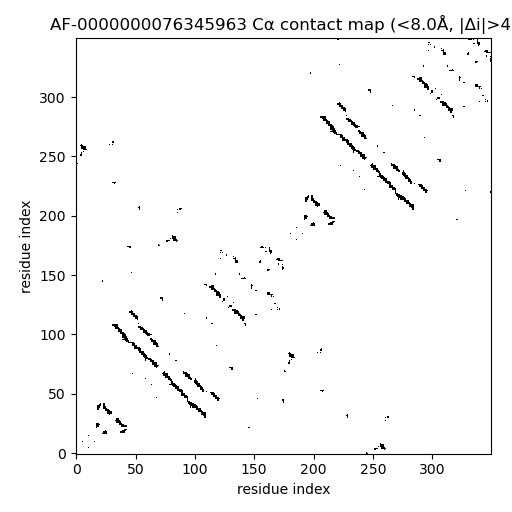OM 717 N N . ASN A 1 90 ? 0.126 6.918 13.969 1 97.38 90 ASN A N 1
ATOM 718 C CA . ASN A 1 90 ? -0.136 7.84 15.07 1 97.38 90 ASN A CA 1
ATOM 719 C C . ASN A 1 90 ? 0.75 9.078 14.984 1 97.38 90 ASN A C 1
ATOM 721 O O . ASN A 1 90 ? 0.81 9.867 15.93 1 97.38 90 ASN A O 1
ATOM 725 N N . VAL A 1 91 ? 1.488 9.258 13.93 1 98.31 91 VAL A N 1
ATOM 726 C CA . VAL A 1 91 ? 2.275 10.469 13.734 1 98.31 91 VAL A CA 1
ATOM 727 C C . VAL A 1 91 ? 1.392 11.57 13.164 1 98.31 91 VAL A C 1
ATOM 729 O O . VAL A 1 91 ? 0.88 11.453 12.047 1 98.31 91 VAL A O 1
ATOM 732 N N . PRO A 1 92 ? 1.188 12.672 13.922 1 98.5 92 PRO A N 1
ATOM 733 C CA . PRO A 1 92 ? 0.456 13.781 13.312 1 98.5 92 PRO A CA 1
ATOM 734 C C . PRO A 1 92 ? 1.124 14.305 12.039 1 98.5 92 PRO A C 1
ATOM 736 O O . PRO A 1 92 ? 2.328 14.57 12.031 1 98.5 92 PRO A O 1
ATOM 739 N N . HIS A 1 93 ? 0.376 14.406 10.969 1 98.31 93 HIS A N 1
ATOM 740 C CA . HIS A 1 93 ? 0.957 14.805 9.695 1 98.31 93 HIS A CA 1
ATOM 741 C C . HIS A 1 93 ? 0.004 15.703 8.906 1 98.31 93 HIS A C 1
ATOM 743 O O . HIS A 1 93 ? -1.215 15.609 9.07 1 98.31 93 HIS A O 1
ATOM 749 N N . SER A 1 94 ? 0.541 16.578 8.133 1 97.44 94 SER A N 1
ATOM 750 C CA . SE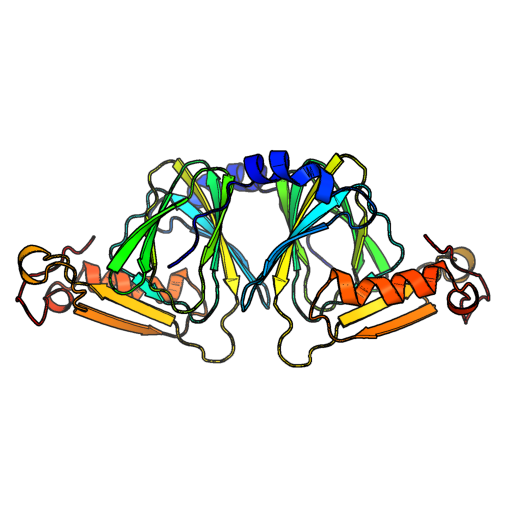R A 1 94 ? -0.175 17.562 7.324 1 97.44 94 SER A CA 1
ATOM 751 C C . SER A 1 94 ? 0.435 17.688 5.934 1 97.44 94 SER A C 1
ATOM 753 O O . SER A 1 94 ? 1.419 18.391 5.738 1 97.44 94 SER A O 1
ATOM 755 N N . PRO A 1 95 ? -0.157 16.984 4.945 1 96.88 95 PRO A N 1
ATOM 756 C CA . PRO A 1 95 ? 0.393 17.062 3.588 1 96.88 95 PRO A CA 1
ATOM 757 C C . PRO A 1 95 ? 0.14 18.422 2.936 1 96.88 95 PRO A C 1
ATOM 759 O O . PRO A 1 95 ? -0.95 18.984 3.07 1 96.88 95 PRO A O 1
ATOM 762 N N . ARG A 1 96 ? 1.171 19 2.311 1 96.69 96 ARG A N 1
ATOM 763 C CA . ARG A 1 96 ? 1.122 20.219 1.512 1 96.69 96 ARG A CA 1
ATOM 764 C C . ARG A 1 96 ? 1.592 19.969 0.084 1 96.69 96 ARG A C 1
ATOM 766 O O . ARG A 1 96 ? 2.719 19.516 -0.132 1 96.69 96 ARG A O 1
ATOM 773 N N . ARG A 1 97 ? 0.724 20.203 -0.81 1 96.94 97 ARG A N 1
ATOM 774 C CA . ARG A 1 97 ? 1.032 19.953 -2.215 1 96.94 97 ARG A CA 1
ATOM 775 C C . ARG A 1 97 ? 0.892 21.234 -3.037 1 96.94 97 ARG A C 1
ATOM 777 O O . ARG A 1 97 ? -0.035 22.016 -2.824 1 96.94 97 ARG A O 1
ATOM 784 N N . VAL A 1 98 ? 1.849 21.516 -3.885 1 96.5 98 VAL A N 1
ATOM 785 C CA . VAL A 1 98 ? 1.756 22.641 -4.809 1 96.5 98 VAL A CA 1
ATOM 786 C C . VAL A 1 98 ? 1.052 22.203 -6.09 1 96.5 98 VAL A C 1
ATOM 788 O O . VAL A 1 98 ? 0.781 21.016 -6.281 1 96.5 98 VAL A O 1
ATOM 791 N N . ALA A 1 99 ? 0.727 23.172 -6.953 1 95.56 99 ALA A N 1
ATOM 792 C CA . ALA A 1 99 ? 0.011 22.891 -8.195 1 95.56 99 ALA A CA 1
ATOM 793 C C . ALA A 1 99 ? 0.799 21.906 -9.062 1 95.56 99 ALA A C 1
ATOM 795 O O . ALA A 1 99 ? 2.031 21.906 -9.047 1 95.56 99 ALA A O 1
ATOM 796 N N . ASP A 1 100 ? 0.074 21.078 -9.789 1 95.19 100 ASP A N 1
ATOM 797 C CA . ASP A 1 100 ? 0.6 20.188 -10.812 1 95.19 100 ASP A CA 1
ATOM 798 C C . ASP A 1 100 ? 1.487 19.109 -10.203 1 95.19 100 ASP A C 1
ATOM 800 O O . ASP A 1 100 ? 2.551 18.781 -10.742 1 95.19 100 ASP A O 1
ATOM 804 N N . THR A 1 101 ? 1.175 18.672 -9.039 1 97.62 101 THR A N 1
ATOM 805 C CA . THR A 1 101 ? 1.812 17.531 -8.414 1 97.62 101 THR A CA 1
ATOM 806 C C . THR A 1 101 ? 0.818 16.375 -8.266 1 97.62 101 THR A C 1
ATOM 808 O O . THR A 1 101 ? -0.393 16.609 -8.195 1 97.62 101 THR A O 1
ATOM 811 N N . ILE A 1 102 ? 1.288 15.164 -8.281 1 98.38 102 ILE A N 1
ATOM 812 C CA . ILE A 1 102 ? 0.464 13.969 -8.148 1 98.38 102 ILE A CA 1
ATOM 813 C C . ILE A 1 102 ? 1.111 13.008 -7.152 1 98.38 102 ILE A C 1
ATOM 815 O O . ILE A 1 102 ? 2.293 12.68 -7.277 1 98.38 102 ILE A O 1
ATOM 819 N N . GLY A 1 103 ? 0.377 12.625 -6.168 1 98.31 103 GLY A N 1
ATOM 820 C CA . GLY A 1 103 ? 0.825 11.633 -5.203 1 98.31 103 GLY A CA 1
ATOM 821 C C . GLY A 1 103 ? -0.114 10.445 -5.09 1 98.31 103 GLY A C 1
ATOM 822 O O . GLY A 1 103 ? -1.299 10.555 -5.414 1 98.31 103 GLY A O 1
ATOM 823 N N . VAL A 1 104 ? 0.407 9.305 -4.711 1 98.69 104 VAL A N 1
ATOM 824 C CA . VAL A 1 104 ? -0.338 8.109 -4.348 1 98.69 104 VAL A CA 1
ATOM 825 C C . VAL A 1 104 ? -0.206 7.848 -2.85 1 98.69 104 VAL A C 1
ATOM 827 O O . VAL A 1 104 ? 0.902 7.848 -2.309 1 98.69 104 VAL A O 1
ATOM 830 N N . VAL A 1 105 ? -1.271 7.723 -2.137 1 98.12 105 VAL A N 1
ATOM 831 C CA . VAL A 1 105 ? -1.262 7.41 -0.711 1 98.12 105 VAL A CA 1
ATOM 832 C C . VAL A 1 105 ? -2.006 6.102 -0.463 1 98.12 105 VAL A C 1
ATOM 834 O O . VAL A 1 105 ? -3.164 5.953 -0.862 1 98.12 105 VAL A O 1
ATOM 837 N N . MET A 1 106 ? -1.357 5.176 0.111 1 97.62 106 MET A N 1
ATOM 838 C CA . MET A 1 106 ? -1.98 3.918 0.509 1 97.62 106 MET A CA 1
ATOM 839 C C . MET A 1 106 ? -2.229 3.885 2.014 1 97.62 106 MET A C 1
ATOM 841 O O . MET A 1 106 ? -1.331 4.188 2.801 1 97.62 106 MET A O 1
ATOM 845 N N . GLU A 1 107 ? -3.383 3.537 2.395 1 96.5 107 GLU A N 1
ATOM 846 C CA . GLU A 1 107 ? -3.779 3.404 3.793 1 96.5 107 GLU A CA 1
ATOM 847 C C . GLU A 1 107 ? -4.508 2.086 4.035 1 96.5 107 GLU A C 1
ATOM 849 O O . GLU A 1 107 ? -4.91 1.407 3.088 1 96.5 107 GLU A O 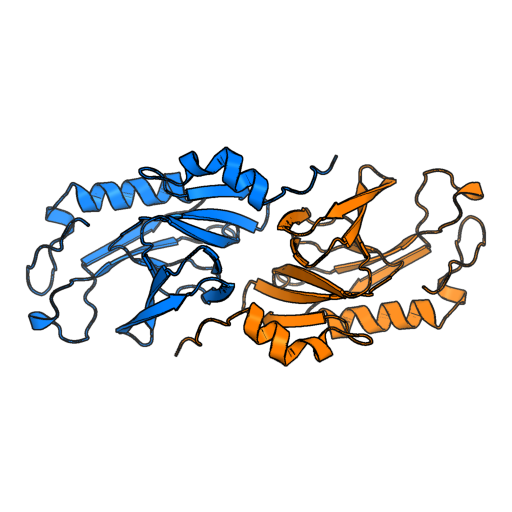1
ATOM 854 N N . MET A 1 108 ? -4.676 1.728 5.27 1 95.56 108 MET A N 1
ATOM 855 C CA . MET A 1 108 ? -5.496 0.576 5.633 1 95.56 108 MET A CA 1
ATOM 856 C C . MET A 1 108 ? -6.949 0.987 5.848 1 95.56 108 MET A C 1
ATOM 858 O O . MET A 1 108 ? -7.223 2.08 6.348 1 95.56 108 MET A O 1
ATOM 862 N N . VAL A 1 109 ? -7.797 0.094 5.336 1 93.94 109 VAL A N 1
ATOM 863 C CA . VAL A 1 109 ? -9.125 0.195 5.922 1 93.94 109 VAL A CA 1
ATOM 864 C C . VAL A 1 109 ? -9.031 0.125 7.441 1 93.94 109 VAL A C 1
ATOM 866 O O . VAL A 1 109 ? -8.352 -0.752 7.988 1 93.94 109 VAL A O 1
ATOM 869 N N . ARG A 1 110 ? -9.688 1.058 8.094 1 94.31 110 ARG A N 1
ATOM 870 C CA . ARG A 1 110 ? -9.5 1.154 9.539 1 94.31 110 ARG A CA 1
ATOM 871 C C . ARG A 1 110 ? -9.938 -0.131 10.234 1 94.31 110 ARG A C 1
ATOM 873 O O . ARG A 1 110 ? -11.039 -0.628 10 1 94.31 110 ARG A O 1
ATOM 880 N N . PRO A 1 111 ? -9 -0.637 11.062 1 90.25 111 PRO A N 1
ATOM 881 C CA . PRO A 1 111 ? -9.367 -1.852 11.789 1 90.25 111 PRO A CA 1
ATOM 882 C C . PRO A 1 111 ? -10.367 -1.583 12.914 1 90.25 111 PRO A C 1
ATOM 884 O O . PRO A 1 111 ? -10.172 -0.663 13.711 1 90.25 111 PRO A O 1
ATOM 887 N N . GLY A 1 112 ? -11.352 -2.352 12.891 1 88.31 112 GLY A N 1
ATOM 888 C CA . GLY A 1 112 ? -12.312 -2.268 13.977 1 88.31 112 GLY A CA 1
ATOM 889 C C . GLY A 1 112 ? -12.891 -0.876 14.164 1 88.31 112 GLY A C 1
ATOM 890 O O . GLY A 1 112 ? -13.359 -0.261 13.203 1 88.31 112 GLY A O 1
ATOM 891 N N . ASP A 1 113 ? -12.711 -0.396 15.438 1 89.75 113 ASP A N 1
ATOM 892 C CA . ASP A 1 113 ? -13.289 0.893 15.797 1 89.75 113 ASP A CA 1
ATOM 893 C C . ASP A 1 113 ? -12.203 1.958 15.953 1 89.75 113 ASP A C 1
ATOM 895 O O . ASP A 1 113 ? -12.398 2.947 16.672 1 89.75 113 ASP A O 1
ATOM 899 N N . ALA A 1 114 ? -11.148 1.655 15.25 1 91.06 114 ALA A N 1
ATOM 900 C CA . ALA A 1 114 ? -10.047 2.615 15.336 1 91.06 114 ALA A CA 1
ATOM 901 C C . ALA A 1 114 ? -10.508 4.012 14.93 1 91.06 114 ALA A C 1
ATOM 903 O O . ALA A 1 114 ? -11.242 4.172 13.953 1 91.06 114 ALA A O 1
ATOM 904 N N . LEU A 1 115 ? -10.117 4.977 15.688 1 94.88 115 LEU A N 1
ATOM 905 C CA . LEU A 1 115 ? -10.492 6.359 15.422 1 94.88 115 LEU A CA 1
ATOM 906 C C . LEU A 1 115 ? -9.32 7.152 14.859 1 94.88 115 LEU A C 1
ATOM 908 O O . LEU A 1 115 ? -8.18 6.988 15.312 1 94.88 115 LEU A O 1
ATOM 912 N N . ASP A 1 116 ? -9.617 7.953 13.883 1 96.94 116 ASP A N 1
ATOM 913 C CA . ASP A 1 116 ? -8.68 8.977 13.43 1 96.94 116 ASP A CA 1
ATOM 914 C C . ASP A 1 116 ? -8.836 10.258 14.25 1 96.94 116 ASP A C 1
ATOM 916 O O . ASP A 1 116 ? -9.82 10.43 14.969 1 96.94 116 ASP A O 1
ATOM 920 N N . GLN A 1 117 ? -7.832 11.047 14.172 1 97 117 GLN A N 1
ATOM 921 C CA . GLN A 1 117 ? -7.91 12.359 14.805 1 97 117 GLN A CA 1
ATOM 922 C C . GLN A 1 117 ? -7.445 13.453 13.844 1 97 117 GLN A C 1
ATOM 924 O O . GLN A 1 117 ? -6.668 13.195 12.922 1 97 117 GLN A O 1
ATOM 929 N N . MET A 1 118 ? -7.969 14.617 14.055 1 96.88 118 MET A N 1
ATOM 930 C CA . MET A 1 118 ? -7.469 15.859 13.461 1 96.88 118 MET A CA 1
ATOM 931 C C . MET A 1 118 ? -7.086 16.859 14.539 1 96.88 118 MET A C 1
ATOM 933 O O . MET A 1 118 ? -7.809 17.031 15.523 1 96.88 118 MET A O 1
ATOM 937 N N . ARG A 1 119 ? -5.984 17.453 14.32 1 97.88 119 ARG A N 1
ATOM 938 C CA . ARG A 1 119 ? -5.465 18.391 15.305 1 97.88 119 ARG A CA 1
ATOM 939 C C . ARG A 1 119 ? -5.008 19.688 14.633 1 97.88 119 ARG A C 1
ATOM 941 O O . ARG A 1 119 ? -4.477 19.656 13.516 1 97.88 119 ARG A O 1
ATOM 948 N N . TRP A 1 120 ? -5.25 20.781 15.32 1 98.25 120 TRP A N 1
ATOM 949 C CA . TRP A 1 120 ? -4.742 22.094 14.922 1 98.25 120 TRP A CA 1
ATOM 950 C C . TRP A 1 120 ? -3.873 22.688 16.016 1 98.25 120 TRP A C 1
ATOM 952 O O . TRP A 1 120 ? -4.199 22.594 17.203 1 98.25 120 TRP A O 1
ATOM 962 N N . TYR A 1 121 ? -2.758 23.25 15.641 1 97.94 121 TYR A N 1
ATOM 963 C CA . TYR A 1 121 ? -1.821 23.859 16.594 1 97.94 121 TYR A CA 1
ATOM 964 C C . TYR A 1 121 ? -1.765 25.359 16.422 1 97.94 121 TYR A C 1
ATOM 966 O O . TYR A 1 121 ? -2.012 25.891 15.328 1 97.94 121 TYR A O 1
ATOM 974 N N . CYS A 1 122 ? -1.469 26.062 17.5 1 98 122 CYS A N 1
ATOM 975 C CA . CYS A 1 122 ? -1.267 27.516 17.453 1 98 122 CYS A CA 1
ATOM 976 C C . CYS A 1 122 ? -0.023 27.859 16.641 1 98 122 CYS A C 1
ATOM 978 O O . CYS A 1 122 ? 1.06 27.328 16.906 1 98 122 CYS A O 1
ATOM 980 N N . PRO A 1 123 ? -0.14 28.688 15.641 1 95.75 123 PRO A N 1
ATOM 981 C CA . PRO A 1 123 ? 1.016 29.047 14.812 1 95.75 123 PRO A CA 1
ATOM 982 C C . PRO A 1 123 ? 1.895 30.109 15.453 1 95.75 123 PRO A C 1
ATOM 984 O O . PRO A 1 123 ? 2.895 30.531 14.867 1 95.75 123 PRO A O 1
ATOM 987 N N . ASN A 1 124 ? 1.573 30.594 16.703 1 96.69 124 ASN A N 1
ATOM 988 C CA . ASN A 1 124 ? 2.25 31.719 17.328 1 96.69 124 ASN A CA 1
ATOM 989 C C . ASN A 1 124 ? 3.574 31.297 17.969 1 96.69 124 ASN A C 1
ATOM 991 O O . ASN A 1 124 ? 3.66 31.109 19.172 1 96.69 124 ASN A O 1
ATOM 995 N N . THR A 1 125 ? 4.602 31.312 17.219 1 93.5 125 THR A N 1
ATOM 996 C CA . THR A 1 125 ? 5.91 30.891 17.703 1 93.5 125 THR A CA 1
ATOM 997 C C . THR A 1 125 ? 6.508 31.938 18.641 1 93.5 125 THR A C 1
ATOM 999 O O . THR A 1 125 ? 7.367 31.609 19.469 1 93.5 125 THR A O 1
ATOM 1002 N N . ALA A 1 126 ? 6.09 33.156 18.469 1 96.25 126 ALA A N 1
ATOM 1003 C CA . ALA A 1 126 ? 6.57 34.219 19.359 1 96.25 126 ALA A CA 1
ATOM 1004 C C . ALA A 1 126 ? 6.16 33.938 20.812 1 96.25 126 ALA A C 1
ATOM 1006 O O . ALA A 1 126 ? 6.934 34.188 21.734 1 96.25 126 ALA A O 1
ATOM 1007 N N . ALA A 1 127 ? 5.012 33.406 20.922 1 96.56 127 ALA A N 1
ATOM 1008 C CA . ALA A 1 127 ? 4.473 33.156 22.266 1 96.56 127 ALA A CA 1
ATOM 1009 C C . ALA A 1 127 ? 4.945 31.797 22.781 1 96.56 127 ALA A C 1
ATOM 1011 O O . ALA A 1 127 ? 5.148 31.641 24 1 96.56 127 ALA A O 1
ATOM 1012 N N . HIS A 1 128 ? 5.141 30.797 21.906 1 96.62 128 HIS A N 1
ATOM 1013 C CA . HIS A 1 128 ? 5.266 29.422 22.391 1 96.62 128 HIS A CA 1
ATOM 1014 C C . HIS A 1 128 ? 6.629 28.844 22.047 1 96.62 128 HIS A C 1
ATOM 1016 O O . HIS A 1 128 ? 7 27.781 22.547 1 96.62 128 HIS A O 1
ATOM 1022 N N . GLY A 1 129 ? 7.398 29.547 21.266 1 91.94 129 GLY A N 1
ATOM 1023 C CA . GLY A 1 129 ? 8.641 28.969 20.766 1 91.94 129 GLY A CA 1
ATOM 1024 C C . GLY A 1 129 ? 8.422 27.703 19.969 1 91.94 129 GLY A C 1
ATOM 1025 O O . GLY A 1 129 ? 7.605 27.656 19.047 1 91.94 129 GLY A O 1
ATOM 1026 N N . ASP A 1 130 ? 9.094 26.625 20.422 1 87.06 130 ASP A N 1
ATOM 1027 C CA . ASP A 1 130 ? 9.023 25.344 19.719 1 87.06 130 ASP A CA 1
ATOM 1028 C C . ASP A 1 130 ? 7.926 24.469 20.297 1 87.06 130 ASP A C 1
ATOM 1030 O O . ASP A 1 130 ? 7.633 23.391 19.766 1 87.06 130 ASP A O 1
ATOM 1034 N N . ALA A 1 131 ? 7.324 24.984 21.328 1 94.31 131 ALA A N 1
ATOM 1035 C CA . ALA A 1 131 ? 6.289 24.172 21.969 1 94.31 131 ALA A CA 1
ATOM 1036 C C . ALA A 1 131 ? 5.02 24.125 21.109 1 94.31 131 ALA A C 1
ATOM 1038 O O . ALA A 1 131 ? 4.594 25.156 20.578 1 94.31 131 ALA A O 1
ATOM 1039 N N . LEU A 1 132 ? 4.5 22.984 20.938 1 96.94 132 LEU A N 1
ATOM 1040 C CA . LEU A 1 132 ? 3.236 22.828 20.219 1 96.94 132 LEU A CA 1
ATOM 1041 C C . LEU A 1 132 ? 2.051 23.016 21.156 1 96.94 132 LEU A C 1
ATOM 1043 O O . LEU A 1 132 ? 1.948 22.312 22.172 1 96.94 132 LEU A O 1
ATOM 1047 N N . VAL A 1 133 ? 1.268 23.953 20.812 1 97.88 133 VAL A N 1
ATOM 1048 C CA . VAL A 1 133 ? 0.049 24.188 21.594 1 97.88 133 VAL A CA 1
ATOM 1049 C C . VAL A 1 133 ? -1.17 23.812 20.75 1 97.88 133 VAL A C 1
ATOM 1051 O O . VAL A 1 133 ? -1.403 24.391 19.688 1 97.88 133 VAL A O 1
ATOM 1054 N N . GLN A 1 134 ? -1.905 22.844 21.234 1 97.81 134 GLN A N 1
ATOM 1055 C CA . GLN A 1 134 ? -3.094 22.375 20.531 1 97.81 134 GLN A CA 1
ATOM 1056 C C . GLN A 1 134 ? -4.266 23.344 20.734 1 97.81 134 GLN A C 1
ATOM 1058 O O . GLN A 1 134 ? -4.578 23.703 21.859 1 97.81 134 GLN A O 1
ATOM 1063 N N . ILE A 1 135 ? -4.816 23.703 19.656 1 98.62 135 ILE A N 1
ATOM 1064 C CA . ILE A 1 135 ? -6.004 24.547 19.719 1 98.62 135 ILE A CA 1
ATOM 1065 C C . ILE A 1 135 ? -7.258 23.672 19.719 1 98.62 135 ILE A C 1
ATOM 1067 O O . ILE A 1 135 ? -8.195 23.922 20.484 1 98.62 135 ILE A O 1
ATOM 1071 N N . ARG A 1 136 ? -7.254 22.703 18.859 1 98 136 ARG A N 1
ATOM 1072 C CA . ARG A 1 136 ? -8.445 21.891 18.625 1 98 136 ARG A CA 1
ATOM 1073 C C . ARG A 1 136 ? -8.062 20.453 18.25 1 98 136 ARG A C 1
ATOM 1075 O O . ARG A 1 136 ? -7.031 20.234 17.609 1 98 136 ARG A O 1
ATOM 1082 N N . GLN A 1 137 ? -8.883 19.562 18.672 1 97.69 137 GLN A N 1
ATOM 1083 C CA . GLN A 1 137 ? -8.766 18.156 18.281 1 97.69 137 GLN A CA 1
ATOM 1084 C C . GLN A 1 137 ? -10.141 17.531 18.078 1 97.69 137 GLN A C 1
ATOM 1086 O O . GLN A 1 137 ? -11.078 17.797 18.828 1 97.69 137 GLN A O 1
ATOM 1091 N N . VAL A 1 138 ? -10.219 16.828 17.016 1 97 138 VAL A N 1
ATOM 1092 C CA . VAL A 1 138 ? -11.445 16.109 16.703 1 97 138 VAL A CA 1
ATOM 1093 C C . VAL A 1 138 ? -11.133 14.641 16.438 1 97 138 VAL A C 1
ATOM 1095 O O . VAL A 1 138 ? -10.109 14.312 15.852 1 97 138 VAL A O 1
ATOM 1098 N N . GLN A 1 139 ? -11.984 13.766 16.953 1 96.06 139 GLN A N 1
ATOM 1099 C CA . GLN A 1 139 ? -11.875 12.336 16.688 1 96.06 139 GLN A CA 1
ATOM 1100 C C . GLN A 1 139 ? -13.062 11.828 15.891 1 96.06 139 GLN A C 1
ATOM 1102 O O . GLN A 1 139 ? -14.188 12.289 16.078 1 96.06 139 GLN A O 1
ATOM 1107 N N . PHE A 1 140 ? -12.812 10.93 15.016 1 94.44 140 PHE A N 1
ATOM 1108 C CA . PHE A 1 140 ? -13.875 10.398 14.172 1 94.44 140 PHE A CA 1
ATOM 1109 C C . PHE A 1 140 ? -13.5 9.031 13.625 1 94.44 140 PHE A C 1
ATOM 1111 O O . PHE A 1 140 ? -12.312 8.688 13.547 1 94.44 140 PHE A O 1
ATOM 1118 N N . TYR A 1 141 ? -14.539 8.227 13.297 1 92.38 141 TYR A N 1
ATOM 1119 C CA . TYR A 1 141 ? -14.312 6.996 12.555 1 92.38 141 TYR A CA 1
ATOM 1120 C C . TYR A 1 141 ? -14.148 7.277 11.07 1 92.38 141 TYR A C 1
ATOM 1122 O O . TYR A 1 141 ? -15.031 7.863 10.438 1 92.38 141 TYR A O 1
ATOM 1130 N N . CYS A 1 142 ? -13.102 6.93 10.539 1 89.5 142 CYS A N 1
ATOM 1131 C CA . CYS A 1 142 ? -12.82 7.207 9.133 1 89.5 142 CYS A CA 1
ATOM 1132 C C . CYS A 1 142 ? -13.203 6.02 8.258 1 89.5 142 CYS A C 1
ATOM 1134 O O . CYS A 1 142 ? -12.43 5.07 8.117 1 89.5 142 CYS A O 1
ATOM 1136 N N . SER A 1 143 ? -14.383 6.012 7.711 1 85.19 143 SER A N 1
ATOM 1137 C CA . SER A 1 143 ? -14.828 4.992 6.762 1 85.19 143 SER A CA 1
ATOM 1138 C C . SER A 1 143 ? -14.664 5.473 5.324 1 85.19 143 SER A C 1
ATOM 1140 O O . SER A 1 143 ? -14.602 4.664 4.395 1 85.19 143 SER A O 1
ATOM 1142 N N . ASP A 1 144 ? -14.734 6.727 5.176 1 81 144 ASP A N 1
ATOM 1143 C CA . ASP A 1 144 ? -14.531 7.461 3.93 1 81 144 ASP A CA 1
ATOM 1144 C C . ASP A 1 144 ? -13.766 8.758 4.176 1 81 144 ASP A C 1
ATOM 1146 O O . ASP A 1 144 ? -14.312 9.703 4.758 1 81 144 ASP A O 1
ATOM 1150 N N . LEU A 1 145 ? -12.461 8.75 3.637 1 74.62 145 LEU A N 1
ATOM 1151 C CA . LEU A 1 145 ? -11.562 9.859 3.951 1 74.62 145 LEU A CA 1
ATOM 1152 C C . LEU A 1 145 ? -12.203 11.195 3.594 1 74.62 145 LEU A C 1
ATOM 1154 O O . LEU A 1 145 ? -12.172 12.133 4.391 1 74.62 145 LEU A O 1
ATOM 1158 N N . ASP A 1 146 ? -12.859 11.297 2.457 1 73.44 146 ASP A N 1
ATOM 1159 C CA . ASP A 1 146 ? -13.367 12.578 1.971 1 73.44 146 ASP A CA 1
ATOM 1160 C C . ASP A 1 146 ? -14.586 13.023 2.768 1 73.44 146 ASP A C 1
ATOM 1162 O O . ASP A 1 146 ? -14.695 14.188 3.154 1 73.44 146 ASP A O 1
ATOM 1166 N N . THR A 1 147 ? -15.398 12.125 3.203 1 80.44 147 THR A N 1
ATOM 1167 C CA . THR A 1 147 ? -16.688 12.492 3.787 1 80.44 147 THR A CA 1
ATOM 1168 C C . THR A 1 147 ? -16.531 12.781 5.277 1 80.44 147 THR A C 1
ATOM 1170 O O . THR A 1 147 ? -17.312 13.555 5.848 1 80.44 147 THR A O 1
ATOM 1173 N N . GLN A 1 148 ? -15.477 12.289 5.824 1 86.44 148 GLN A N 1
ATOM 1174 C CA . GLN A 1 148 ? -15.406 12.406 7.277 1 86.44 148 GLN A CA 1
ATOM 1175 C C . GLN A 1 148 ? -14.492 13.555 7.691 1 86.44 148 GLN A C 1
ATOM 1177 O O . GLN A 1 148 ? -14.68 14.148 8.758 1 86.44 148 GLN A O 1
ATOM 1182 N N . LEU A 1 149 ? -13.492 13.852 6.91 1 87.31 149 LEU A N 1
ATOM 1183 C CA . LEU A 1 149 ? -12.562 14.922 7.258 1 87.31 149 LEU A CA 1
ATOM 1184 C C . LEU A 1 149 ? -13.156 16.281 6.922 1 87.31 149 LEU A C 1
ATOM 1186 O O . LEU A 1 149 ? -12.969 17.25 7.672 1 87.31 149 LEU A O 1
ATOM 1190 N N . LYS A 1 150 ? -13.961 16.359 5.93 1 87.19 150 LYS A N 1
ATOM 1191 C CA . LYS A 1 150 ? -14.422 17.609 5.34 1 87.19 150 LYS A CA 1
ATOM 1192 C C . LYS A 1 150 ? -15.234 18.422 6.348 1 87.19 150 LYS A C 1
ATOM 1194 O O . LYS A 1 150 ? -15.023 19.641 6.488 1 87.19 150 LYS A O 1
ATOM 1199 N N . PRO A 1 151 ? -16.094 17.797 7.082 1 90.62 151 PRO A N 1
ATOM 1200 C CA . PRO A 1 151 ? -16.875 18.594 8.031 1 90.62 151 PRO A CA 1
ATOM 1201 C C . PRO A 1 151 ? -15.992 19.297 9.078 1 90.62 151 PRO A C 1
ATOM 1203 O O . PRO A 1 151 ? -16.219 20.453 9.398 1 90.62 151 PRO A O 1
ATOM 1206 N N . ALA A 1 152 ? -15.047 18.578 9.609 1 91.81 152 ALA A N 1
ATOM 1207 C CA . ALA A 1 152 ? -14.156 19.156 10.617 1 91.81 152 ALA A CA 1
ATOM 1208 C C . ALA A 1 152 ? -13.352 20.312 10.039 1 91.81 152 ALA A C 1
ATOM 1210 O O . ALA A 1 152 ? -13.18 21.344 10.688 1 91.81 152 ALA A O 1
ATOM 1211 N N . ILE A 1 153 ? -12.867 20.156 8.875 1 91.75 153 ILE A N 1
ATOM 1212 C CA . ILE A 1 153 ? -12.07 21.172 8.195 1 91.75 153 ILE A CA 1
ATOM 1213 C C . ILE A 1 153 ? -12.938 22.391 7.914 1 91.75 153 ILE A C 1
ATOM 1215 O O . ILE A 1 153 ? -12.523 23.531 8.156 1 91.75 153 ILE A O 1
ATOM 1219 N N . THR A 1 154 ? -14.148 22.141 7.438 1 92.69 154 THR A N 1
ATOM 1220 C CA . THR A 1 154 ? -15.086 23.219 7.137 1 92.69 154 THR A CA 1
ATOM 1221 C C . THR A 1 154 ? -15.422 24.016 8.398 1 92.69 154 THR A C 1
ATOM 1223 O O . THR A 1 154 ? -15.438 25.25 8.375 1 92.69 154 THR A O 1
ATOM 1226 N N . GLN A 1 155 ? -15.656 23.312 9.484 1 95.62 155 GLN A N 1
ATOM 1227 C CA . GLN A 1 155 ? -15.953 23.984 10.75 1 95.62 155 GLN A CA 1
ATOM 1228 C C . GLN A 1 155 ? -14.797 24.859 11.188 1 95.62 155 GLN A C 1
ATOM 1230 O O . GLN A 1 155 ? -15.008 26 11.641 1 95.62 155 GLN A O 1
ATOM 1235 N N . TRP A 1 156 ? -13.633 24.359 11.047 1 96.25 156 TRP A N 1
ATOM 1236 C CA . TRP A 1 156 ? -12.445 25.141 11.383 1 96.25 156 TRP A CA 1
ATOM 1237 C C . TRP A 1 156 ? -12.383 26.422 10.547 1 96.25 156 TRP A C 1
ATOM 1239 O O . TRP A 1 156 ? -12.164 27.516 11.078 1 96.25 156 TRP A O 1
ATOM 1249 N N . MET A 1 157 ? -12.617 26.266 9.266 1 94.94 157 MET A N 1
ATOM 1250 C CA . MET A 1 157 ? -12.477 27.391 8.336 1 94.94 157 MET A CA 1
ATOM 1251 C C . MET A 1 157 ? -13.555 28.438 8.594 1 94.94 157 MET A C 1
ATOM 1253 O O . MET A 1 157 ? -13.281 29.641 8.516 1 94.94 157 MET A O 1
ATOM 1257 N N . GLU A 1 158 ? -14.703 28.016 9.008 1 96.56 158 GLU A N 1
ATOM 1258 C CA . GLU A 1 158 ? -15.852 28.922 9.008 1 96.56 158 GLU A CA 1
ATOM 1259 C C . GLU A 1 158 ? -16.094 29.5 10.398 1 96.56 158 GLU A C 1
ATOM 1261 O O . GLU A 1 158 ? -16.719 30.562 10.531 1 96.56 158 GLU A O 1
ATOM 1266 N N . ASP A 1 159 ? -15.664 28.812 11.406 1 97.81 159 ASP A N 1
ATOM 1267 C CA . ASP A 1 159 ? -15.945 29.25 12.773 1 97.81 159 ASP A CA 1
ATOM 1268 C C . ASP A 1 159 ? -14.688 29.734 13.469 1 97.81 159 ASP A C 1
ATOM 1270 O O . ASP A 1 159 ? -13.953 28.953 14.078 1 97.81 159 ASP A O 1
ATOM 1274 N N . ALA A 1 160 ? -14.492 31 13.539 1 97.69 160 ALA A N 1
ATOM 1275 C CA . ALA A 1 160 ? -13.289 31.609 14.117 1 97.69 160 ALA A CA 1
ATOM 1276 C C . ALA A 1 160 ? -13.18 31.297 15.609 1 97.69 160 ALA A C 1
ATOM 1278 O O . ALA A 1 160 ? -12.078 31.266 16.156 1 97.69 160 ALA A O 1
ATOM 1279 N N . SER A 1 161 ? -14.242 31.094 16.25 1 98.06 161 SER A N 1
ATOM 1280 C CA . SER A 1 161 ? -14.219 30.828 17.688 1 98.06 161 SER A CA 1
ATOM 1281 C C . SER A 1 161 ? -13.508 29.516 17.984 1 98.06 161 SER A C 1
ATOM 1283 O O . SER A 1 161 ? -13 29.328 19.094 1 98.06 161 SER A O 1
ATOM 1285 N N . LEU A 1 162 ? -13.43 28.609 17.047 1 97.75 162 LEU A N 1
ATOM 1286 C CA . LEU A 1 162 ? -12.781 27.312 17.219 1 97.75 162 LEU A CA 1
ATOM 1287 C C . LEU A 1 162 ? -11.273 27.422 17 1 97.75 162 LEU A C 1
ATOM 1289 O O . LEU A 1 162 ? -10.539 26.469 17.25 1 97.75 162 LEU A O 1
ATOM 1293 N N . ARG A 1 163 ? -10.789 28.609 16.594 1 98.5 163 ARG A N 1
ATOM 1294 C CA . ARG A 1 163 ? -9.391 28.734 16.172 1 98.5 163 ARG A CA 1
ATOM 1295 C C . ARG A 1 163 ? -8.594 29.547 17.188 1 98.5 163 ARG A C 1
ATOM 1297 O O . ARG A 1 163 ? -7.457 29.938 16.906 1 98.5 163 ARG A O 1
ATOM 1304 N N . VAL A 1 164 ? -9.172 29.859 18.281 1 98.62 164 VAL A N 1
ATOM 1305 C CA . VAL A 1 164 ? -8.523 30.719 19.281 1 98.62 164 VAL A CA 1
ATOM 1306 C C . VAL A 1 164 ? -7.645 29.859 20.188 1 98.62 164 VAL A C 1
ATOM 1308 O O . VAL A 1 164 ? -8.109 28.875 20.781 1 98.62 164 VAL A O 1
ATOM 1311 N N . CYS A 1 165 ? -6.391 30.172 20.344 1 98.69 165 CYS A N 1
ATOM 1312 C CA . CYS A 1 165 ? -5.453 29.484 21.219 1 98.69 165 CYS A CA 1
ATOM 1313 C C . CYS A 1 165 ? -5.812 29.688 22.672 1 98.69 165 CYS A C 1
ATOM 1315 O O . CYS A 1 165 ? -5.91 30.828 23.141 1 98.69 165 CYS A O 1
ATOM 1317 N N . PRO A 1 166 ? -5.953 28.672 23.391 1 97.94 166 PRO A N 1
ATOM 1318 C CA . PRO A 1 166 ? -6.355 28.812 24.797 1 97.94 166 PRO A CA 1
ATOM 1319 C C . PRO A 1 166 ? -5.238 29.375 25.672 1 97.94 166 PRO A C 1
ATOM 1321 O O . PRO A 1 166 ? -5.484 29.781 26.812 1 97.94 166 PRO A O 1
ATOM 1324 N N . GLU A 1 167 ? -4.066 29.359 25.188 1 97.94 167 GLU A N 1
ATOM 1325 C CA . GLU A 1 167 ? -2.936 29.781 26 1 97.94 167 GLU A CA 1
ATOM 1326 C C . GLU A 1 167 ? -2.553 31.234 25.719 1 97.94 167 GLU A C 1
ATOM 1328 O O . GLU A 1 167 ? -2.305 32 26.641 1 97.94 167 GLU A O 1
ATOM 1333 N N . CYS A 1 168 ? -2.543 31.688 24.484 1 98.19 168 CYS A N 1
ATOM 1334 C CA . CYS A 1 168 ? -2.035 33.031 24.188 1 98.19 168 CYS A CA 1
ATOM 1335 C C . CYS A 1 168 ? -3.139 33.906 23.625 1 98.19 168 CYS A C 1
ATOM 1337 O O . CYS A 1 168 ? -2.939 35.125 23.453 1 98.19 168 CYS A O 1
ATOM 1339 N N . GLY A 1 169 ? -4.254 33.312 23.188 1 97.88 169 GLY A N 1
ATOM 1340 C CA . GLY A 1 169 ? -5.402 34.094 22.75 1 97.88 169 GLY A CA 1
ATOM 1341 C C . GLY A 1 169 ? -5.375 34.375 21.25 1 97.88 169 GLY A C 1
ATOM 1342 O O . GLY A 1 169 ? -6.352 34.906 20.703 1 97.88 169 GLY A O 1
ATOM 1343 N N . GLU A 1 170 ? -4.391 34.031 20.531 1 97.12 170 GLU A N 1
ATOM 1344 C CA . GLU A 1 170 ? -4.281 34.25 19.094 1 97.12 170 GLU A CA 1
ATOM 1345 C C . GLU A 1 170 ? -5.312 33.406 18.328 1 97.12 170 GLU A C 1
ATOM 1347 O O . GLU A 1 170 ? -5.551 32.25 18.656 1 97.12 170 GLU A O 1
ATOM 1352 N N . THR A 1 171 ? -5.906 34.062 17.297 1 98.12 171 THR A N 1
ATOM 1353 C CA . THR A 1 171 ? -6.785 33.344 16.391 1 98.12 171 THR A CA 1
ATOM 1354 C C . THR A 1 171 ? -6 32.781 15.203 1 98.12 171 THR A C 1
ATOM 1356 O O . THR A 1 171 ? -5.48 33.531 14.383 1 98.12 171 THR A O 1
ATOM 1359 N N . ALA A 1 172 ? -5.941 31.453 15.102 1 97.69 172 ALA A N 1
ATOM 1360 C CA . ALA A 1 172 ? -5.223 30.812 14.008 1 97.69 172 ALA A CA 1
ATOM 1361 C C . ALA A 1 172 ? -5.918 31.062 12.672 1 97.69 172 ALA A C 1
ATOM 1363 O O . ALA A 1 172 ? -7.133 31.266 12.625 1 97.69 172 ALA A O 1
ATOM 1364 N N . PRO A 1 173 ? -5.156 31.125 11.586 1 95.88 173 PRO A N 1
ATOM 1365 C CA . PRO A 1 173 ? -5.777 31.328 10.281 1 95.88 173 PRO A CA 1
ATOM 1366 C C . PRO A 1 173 ? -6.641 30.141 9.859 1 95.88 173 PRO A C 1
ATOM 1368 O O . PRO A 1 173 ? -6.414 29.016 10.305 1 95.88 173 PRO A O 1
ATOM 1371 N N . PRO A 1 174 ? -7.684 30.328 9.062 1 94.38 174 PRO A N 1
ATOM 1372 C CA . PRO A 1 174 ? -8.547 29.25 8.602 1 94.38 174 PRO A CA 1
ATOM 1373 C C . PRO A 1 174 ? -7.848 28.312 7.613 1 94.38 174 PRO A C 1
ATOM 1375 O O . PRO A 1 174 ? -8.258 27.156 7.445 1 94.38 174 PRO A O 1
ATOM 1378 N N . LYS A 1 175 ? -6.934 28.828 6.82 1 88.06 175 LYS A N 1
ATOM 1379 C CA . LYS A 1 175 ? -6.188 28.047 5.832 1 88.06 175 LYS A CA 1
ATOM 1380 C C . LYS A 1 175 ? -4.75 28.547 5.719 1 88.06 175 LYS A C 1
ATOM 1382 O O . LYS A 1 175 ? -4.461 29.703 6.016 1 88.06 175 LYS A O 1
ATOM 1387 N N . MET B 1 1 ? 13.289 9.938 15.773 1 91.94 1 MET B N 1
ATOM 1388 C CA . MET B 1 1 ? 13.461 10.711 14.547 1 91.94 1 MET B CA 1
ATOM 1389 C C . MET B 1 1 ? 13.039 9.898 13.328 1 91.94 1 MET B C 1
ATOM 1391 O O . MET B 1 1 ? 13.547 8.797 13.109 1 91.94 1 MET B O 1
ATOM 1395 N N . LEU B 1 2 ? 12.141 10.484 12.508 1 95.62 2 LEU B N 1
ATOM 1396 C CA . LEU B 1 2 ? 11.641 9.781 11.328 1 95.62 2 LEU B CA 1
ATOM 1397 C C . LEU B 1 2 ? 12.703 9.734 10.234 1 95.62 2 LEU B C 1
ATOM 1399 O O . LEU B 1 2 ? 13.43 10.703 10.031 1 95.62 2 LEU B O 1
ATOM 1403 N N . PRO B 1 3 ? 12.906 8.648 9.602 1 95.88 3 PRO B N 1
ATOM 1404 C CA . PRO B 1 3 ? 13.852 8.555 8.484 1 95.88 3 PRO B CA 1
ATOM 1405 C C . PRO B 1 3 ? 13.422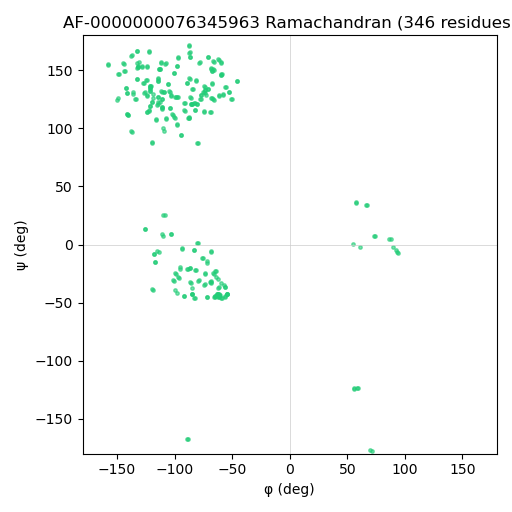 9.375 7.273 1 95.88 3 PRO B C 1
ATOM 1407 O O . PRO B 1 3 ? 12.25 9.75 7.16 1 95.88 3 PRO B O 1
ATOM 1410 N N . PRO B 1 4 ? 14.359 9.734 6.445 1 97.5 4 PRO B N 1
ATOM 1411 C CA . PRO B 1 4 ? 13.992 10.438 5.219 1 97.5 4 PRO B CA 1
ATOM 1412 C C . PRO B 1 4 ? 13.281 9.539 4.207 1 97.5 4 PRO B C 1
ATOM 1414 O O . PRO B 1 4 ? 13.359 8.312 4.309 1 97.5 4 PRO B O 1
ATOM 1417 N N . PRO B 1 5 ? 12.562 10.195 3.227 1 98.56 5 PRO B N 1
ATOM 1418 C CA . PRO B 1 5 ? 12.031 9.398 2.115 1 98.56 5 PRO B CA 1
ATOM 1419 C C . PRO B 1 5 ? 13.125 8.68 1.33 1 98.56 5 PRO B C 1
ATOM 1421 O O . PRO B 1 5 ? 14.297 9.055 1.419 1 98.56 5 PRO B O 1
ATOM 1424 N N . ILE B 1 6 ? 12.789 7.656 0.681 1 98.44 6 ILE B N 1
ATOM 1425 C CA . ILE B 1 6 ? 13.711 6.922 -0.177 1 98.44 6 ILE B CA 1
ATOM 1426 C C . ILE B 1 6 ? 13.422 7.238 -1.642 1 98.44 6 ILE B C 1
ATOM 1428 O O . ILE B 1 6 ? 12.305 7.027 -2.119 1 98.44 6 ILE B O 1
ATOM 1432 N N . ASN B 1 7 ? 14.367 7.805 -2.287 1 98.62 7 ASN B N 1
ATOM 1433 C CA . ASN B 1 7 ? 14.242 7.992 -3.729 1 98.62 7 ASN B CA 1
ATOM 1434 C C . ASN B 1 7 ? 14.297 6.664 -4.477 1 98.62 7 ASN B C 1
ATOM 1436 O O . ASN B 1 7 ? 15.359 6.035 -4.551 1 98.62 7 ASN B O 1
ATOM 1440 N N . PHE B 1 8 ? 13.234 6.273 -5.109 1 98.56 8 PHE B N 1
ATOM 1441 C CA . PHE B 1 8 ? 13.141 4.91 -5.617 1 98.56 8 PHE B CA 1
ATOM 1442 C C . PHE B 1 8 ? 14.055 4.719 -6.82 1 98.56 8 PHE B C 1
ATOM 1444 O O . PHE B 1 8 ? 14.805 3.742 -6.883 1 98.56 8 PHE B O 1
ATOM 1451 N N . PRO B 1 9 ? 14.078 5.648 -7.793 1 98.19 9 PRO B N 1
ATOM 1452 C CA . PRO B 1 9 ? 15.023 5.48 -8.898 1 98.19 9 PRO B CA 1
ATOM 1453 C C . PRO B 1 9 ? 16.469 5.352 -8.43 1 98.19 9 PRO B C 1
ATOM 1455 O O . PRO B 1 9 ? 17.203 4.492 -8.922 1 98.19 9 PRO B O 1
ATOM 1458 N N . LYS B 1 10 ? 16.844 6.172 -7.551 1 97.94 10 LYS B N 1
ATOM 1459 C CA . LYS B 1 10 ? 18.203 6.105 -7.031 1 97.94 10 LYS B CA 1
ATOM 1460 C C . LYS B 1 10 ? 18.438 4.801 -6.277 1 97.94 10 LYS B C 1
ATOM 1462 O O . LYS B 1 10 ? 19.5 4.191 -6.398 1 97.94 10 LYS B O 1
ATOM 1467 N N . TRP B 1 11 ? 17.453 4.449 -5.43 1 98.06 11 TRP B N 1
ATOM 1468 C CA . TRP B 1 11 ? 17.547 3.18 -4.719 1 98.06 11 TRP B CA 1
ATOM 1469 C C . TRP B 1 11 ? 17.75 2.021 -5.688 1 98.06 11 TRP B C 1
ATOM 1471 O O . TRP B 1 11 ? 18.562 1.135 -5.441 1 98.06 11 TRP B O 1
ATOM 1481 N N . LEU B 1 12 ? 17.016 2.039 -6.805 1 97.75 12 LEU B N 1
ATOM 1482 C CA . LEU B 1 12 ? 17.141 0.986 -7.805 1 97.75 12 LEU B CA 1
ATOM 1483 C C . LEU B 1 12 ? 18.547 0.952 -8.383 1 97.75 12 LEU B C 1
ATOM 1485 O O . LEU B 1 12 ? 19.125 -0.124 -8.57 1 97.75 12 LEU B O 1
ATOM 1489 N N . GLU B 1 13 ? 19.062 2.111 -8.711 1 96.94 13 GLU B N 1
ATOM 1490 C CA . GLU B 1 13 ? 20.422 2.191 -9.25 1 96.94 13 GLU B CA 1
ATOM 1491 C C . GLU B 1 13 ? 21.438 1.561 -8.297 1 96.94 13 GLU B C 1
ATOM 1493 O O . GLU B 1 13 ? 22.344 0.856 -8.727 1 96.94 13 GLU B O 1
ATOM 1498 N N . GLU B 1 14 ? 21.188 1.742 -7.059 1 97.06 14 GLU B N 1
ATOM 1499 C CA . GLU B 1 14 ? 22.172 1.333 -6.051 1 97.06 14 GLU B CA 1
ATOM 1500 C C . GLU B 1 14 ? 21.953 -0.12 -5.637 1 97.06 14 GLU B C 1
ATOM 1502 O O . GLU B 1 14 ? 22.859 -0.76 -5.109 1 97.06 14 GLU B O 1
ATOM 1507 N N . ASN B 1 15 ? 20.703 -0.634 -5.879 1 95.56 15 ASN B N 1
ATOM 1508 C CA . ASN B 1 15 ? 20.375 -1.928 -5.293 1 95.56 15 ASN B CA 1
ATOM 1509 C C . ASN B 1 15 ? 19.891 -2.914 -6.352 1 95.56 15 ASN B C 1
ATOM 1511 O O . ASN B 1 15 ? 19.391 -3.996 -6.02 1 95.56 15 ASN B O 1
ATOM 1515 N N . ALA B 1 16 ? 20.062 -2.621 -7.594 1 92.19 16 ALA B N 1
ATOM 1516 C CA . ALA B 1 16 ? 19.547 -3.434 -8.688 1 92.19 16 ALA B CA 1
ATOM 1517 C C . ALA B 1 16 ? 20.062 -4.863 -8.609 1 92.19 16 ALA B C 1
ATOM 1519 O O . ALA B 1 16 ? 19.359 -5.812 -8.969 1 92.19 16 ALA B O 1
ATOM 1520 N N . ASP B 1 17 ? 21.281 -5.043 -8.156 1 92.56 17 ASP B N 1
ATOM 1521 C CA . ASP B 1 17 ? 21.906 -6.355 -8.094 1 92.56 17 ASP B CA 1
ATOM 1522 C C . ASP B 1 17 ? 21.188 -7.262 -7.09 1 92.56 17 ASP B C 1
ATOM 1524 O O . ASP B 1 17 ? 21.266 -8.484 -7.195 1 92.56 17 ASP B O 1
ATOM 1528 N N . LEU B 1 18 ? 20.531 -6.621 -6.125 1 92.44 18 LEU B N 1
ATOM 1529 C CA . LEU B 1 18 ? 19.828 -7.371 -5.09 1 92.44 18 LEU B CA 1
ATOM 1530 C C . LEU B 1 18 ? 18.531 -7.961 -5.633 1 92.44 18 LEU B C 1
ATOM 1532 O O . LEU B 1 18 ? 17.906 -8.82 -4.992 1 92.44 18 LEU B O 1
ATOM 1536 N N . LEU B 1 19 ? 18.094 -7.555 -6.801 1 94.06 19 LEU B N 1
ATOM 1537 C CA . LEU B 1 19 ? 16.812 -7.961 -7.352 1 94.06 19 LEU B CA 1
ATOM 1538 C C . LEU B 1 19 ? 16.984 -9.023 -8.422 1 94.06 19 LEU B C 1
ATOM 1540 O O . LEU B 1 19 ? 16.031 -9.375 -9.125 1 94.06 19 LEU B O 1
ATOM 1544 N N . LYS B 1 20 ? 18.172 -9.5 -8.523 1 90.06 20 LYS B N 1
ATOM 1545 C CA . LYS B 1 20 ? 18.5 -10.57 -9.461 1 90.06 20 LYS B CA 1
ATOM 1546 C C . LYS B 1 20 ? 18.5 -11.93 -8.758 1 90.06 20 LYS B C 1
ATOM 1548 O O . LYS B 1 20 ? 18.703 -12.008 -7.551 1 90.06 20 LYS B O 1
ATOM 1553 N N . PRO B 1 21 ? 18.234 -12.977 -9.531 1 84.12 21 PRO B N 1
ATOM 1554 C CA . PRO B 1 21 ? 18.359 -14.297 -8.914 1 84.12 21 PRO B CA 1
ATOM 1555 C C . PRO B 1 21 ? 19.641 -14.453 -8.094 1 84.12 21 PRO B C 1
ATOM 1557 O O . PRO B 1 21 ? 20.656 -13.828 -8.406 1 84.12 21 PRO B O 1
ATOM 1560 N N . PRO B 1 22 ? 19.547 -15.156 -6.891 1 80.5 22 PRO B N 1
ATOM 1561 C CA . PRO B 1 22 ? 18.516 -16.109 -6.477 1 80.5 22 PRO B CA 1
ATOM 1562 C C . PRO B 1 22 ? 17.406 -15.477 -5.648 1 80.5 22 PRO B C 1
ATOM 1564 O O . PRO B 1 22 ? 16.344 -16.062 -5.469 1 80.5 22 PRO B O 1
ATOM 1567 N N . VAL B 1 23 ? 17.422 -14.383 -5.016 1 76.88 23 VAL B N 1
ATOM 1568 C CA . VAL B 1 23 ? 16.453 -13.797 -4.105 1 76.88 23 VAL B CA 1
ATOM 1569 C C . VAL B 1 23 ? 15.391 -13.047 -4.902 1 76.88 23 VAL B C 1
ATOM 1571 O O . VAL B 1 23 ? 14.188 -13.312 -4.766 1 76.88 23 VAL B O 1
ATOM 1574 N N . GLY B 1 24 ? 15.68 -12.25 -5.965 1 89.31 24 GLY B N 1
ATOM 1575 C CA . GLY B 1 24 ? 14.852 -11.547 -6.938 1 89.31 24 GLY B CA 1
ATOM 1576 C C . GLY B 1 24 ? 13.938 -10.516 -6.309 1 89.31 24 GLY B C 1
ATOM 1577 O O . GLY B 1 24 ? 13.062 -9.961 -6.98 1 89.31 24 GLY B O 1
ATOM 1578 N N . ASN B 1 25 ? 13.969 -10.398 -4.918 1 92.75 25 ASN B N 1
ATOM 1579 C CA . ASN B 1 25 ? 13.141 -9.391 -4.254 1 92.75 25 ASN B CA 1
ATOM 1580 C C . ASN B 1 25 ? 13.852 -8.797 -3.041 1 92.75 25 ASN B C 1
ATOM 1582 O O . ASN B 1 25 ? 14.812 -9.383 -2.531 1 92.75 25 ASN B O 1
ATOM 1586 N N . LYS B 1 26 ? 13.547 -7.68 -2.641 1 94.19 26 LYS B N 1
ATOM 1587 C CA . LYS B 1 26 ? 14.062 -6.973 -1.476 1 94.19 26 LYS B CA 1
ATOM 1588 C C . LYS B 1 26 ? 12.961 -6.195 -0.764 1 94.19 26 LYS B C 1
ATOM 1590 O O . LYS B 1 26 ? 12.164 -5.508 -1.407 1 94.19 26 LYS B O 1
ATOM 1595 N N . CYS B 1 27 ? 12.867 -6.367 0.507 1 94.88 27 CYS B N 1
ATOM 1596 C CA . CYS B 1 27 ? 11.945 -5.586 1.319 1 94.88 27 CYS B CA 1
ATOM 1597 C C . CYS B 1 27 ? 12.453 -4.164 1.516 1 94.88 27 CYS B C 1
ATOM 1599 O O . CYS B 1 27 ? 13.484 -3.955 2.154 1 94.88 27 CYS B O 1
ATOM 1601 N N . MET B 1 28 ? 11.836 -3.207 1.029 1 95.19 28 MET B N 1
ATOM 1602 C CA . MET B 1 28 ? 12.242 -1.812 1.174 1 95.19 28 MET B CA 1
ATOM 1603 C C . MET B 1 28 ? 11.773 -1.245 2.51 1 95.19 28 MET B C 1
ATOM 1605 O O . MET B 1 28 ? 12.516 -0.521 3.178 1 95.19 28 MET B O 1
ATOM 1609 N N . TYR B 1 29 ? 10.508 -1.511 2.834 1 95.12 29 TYR B N 1
ATOM 1610 C CA . TYR B 1 29 ? 9.922 -1.116 4.109 1 95.12 29 TYR B CA 1
ATOM 1611 C C . TYR B 1 29 ? 9.297 -2.314 4.816 1 95.12 29 TYR B C 1
ATOM 1613 O O . TYR B 1 29 ? 8.594 -3.113 4.195 1 95.12 29 TYR B O 1
ATOM 1621 N N . LYS B 1 30 ? 9.641 -2.463 6.07 1 93.38 30 LYS B N 1
ATOM 1622 C CA . LYS B 1 30 ? 8.93 -3.355 6.984 1 93.38 30 LYS B CA 1
ATOM 1623 C C . LYS B 1 30 ? 8.352 -2.586 8.172 1 93.38 30 LYS B C 1
ATOM 1625 O O . LYS B 1 30 ? 9.023 -2.41 9.188 1 93.38 30 LYS B O 1
ATOM 1630 N N . GLY B 1 31 ? 7.16 -2.088 7.992 1 94.19 31 GLY B N 1
ATOM 1631 C CA . GLY B 1 31 ? 6.496 -1.35 9.055 1 94.19 31 GLY B CA 1
ATOM 1632 C C . GLY B 1 31 ? 5.676 -2.234 9.969 1 94.19 31 GLY B C 1
ATOM 1633 O O . GLY B 1 31 ? 5.859 -3.453 10 1 94.19 31 GLY B O 1
ATOM 1634 N N . ASP B 1 32 ? 4.855 -1.585 10.766 1 93.69 32 ASP B N 1
ATOM 1635 C CA . ASP B 1 32 ? 3.986 -2.311 11.68 1 93.69 32 ASP B CA 1
ATOM 1636 C C . ASP B 1 32 ? 2.729 -2.807 10.977 1 93.69 32 ASP B C 1
ATOM 1638 O O . ASP B 1 32 ? 2.07 -3.738 11.445 1 93.69 32 ASP B O 1
ATOM 1642 N N . ASN B 1 33 ? 2.393 -2.127 9.828 1 95.19 33 ASN B N 1
ATOM 1643 C CA . ASN B 1 33 ? 1.184 -2.488 9.102 1 95.19 33 ASN B CA 1
ATOM 1644 C C . ASN B 1 33 ? 1.505 -2.941 7.68 1 95.19 33 ASN B C 1
ATOM 1646 O O . ASN B 1 33 ? 0.925 -3.912 7.184 1 95.19 33 ASN B O 1
ATOM 1650 N N . PHE B 1 34 ? 2.484 -2.238 7.098 1 95.56 34 PHE B N 1
ATOM 1651 C CA . PHE B 1 34 ? 2.758 -2.451 5.68 1 95.56 34 PHE B CA 1
ATOM 1652 C C . PHE B 1 34 ? 4.137 -3.064 5.48 1 95.56 34 PHE B C 1
ATOM 1654 O O . PHE B 1 34 ? 5.086 -2.719 6.188 1 95.56 34 PHE B O 1
ATOM 1661 N N . ILE B 1 35 ? 4.184 -3.945 4.562 1 96.12 35 ILE B N 1
ATOM 1662 C CA . ILE B 1 35 ? 5.438 -4.414 3.988 1 96.12 35 ILE B CA 1
ATOM 1663 C C . ILE B 1 35 ? 5.52 -4 2.521 1 96.12 35 ILE B C 1
ATOM 1665 O O . ILE B 1 35 ? 4.578 -4.215 1.755 1 96.12 35 ILE B O 1
ATOM 1669 N N . VAL B 1 36 ? 6.582 -3.346 2.127 1 97.06 36 VAL B N 1
ATOM 1670 C CA . VAL B 1 36 ? 6.793 -2.951 0.738 1 97.06 36 VAL B CA 1
ATOM 1671 C C . VAL B 1 36 ? 7.945 -3.754 0.142 1 97.06 36 VAL B C 1
ATOM 1673 O O . VAL B 1 36 ? 9.094 -3.629 0.582 1 97.06 36 VAL B O 1
ATOM 1676 N N . MET B 1 37 ? 7.688 -4.523 -0.842 1 96.62 37 MET B N 1
ATOM 1677 C CA . MET B 1 37 ? 8.672 -5.375 -1.499 1 96.62 37 MET B CA 1
ATOM 1678 C C . MET B 1 37 ? 8.953 -4.891 -2.918 1 96.62 37 MET B C 1
ATOM 1680 O O . MET B 1 37 ? 8.023 -4.578 -3.664 1 96.62 37 MET B O 1
ATOM 1684 N N . ILE B 1 38 ? 10.195 -4.797 -3.225 1 97.62 38 ILE B N 1
ATOM 1685 C CA . ILE B 1 38 ? 10.617 -4.582 -4.605 1 97.62 38 ILE B CA 1
ATOM 1686 C C . ILE B 1 38 ? 11.016 -5.914 -5.234 1 97.62 38 ILE B C 1
ATOM 1688 O O . ILE B 1 38 ? 11.82 -6.66 -4.668 1 97.62 38 ILE B O 1
ATOM 1692 N N . VAL B 1 39 ? 10.438 -6.219 -6.371 1 96.56 39 VAL B N 1
ATOM 1693 C CA . VAL B 1 39 ? 10.633 -7.531 -6.973 1 96.56 39 VAL B CA 1
ATOM 1694 C C . VAL B 1 39 ? 11.164 -7.375 -8.391 1 96.56 39 VAL B C 1
ATOM 1696 O O . VAL B 1 39 ? 10.625 -6.598 -9.18 1 96.56 39 VAL B O 1
ATOM 1699 N N . GLY B 1 40 ? 12.195 -8.016 -8.688 1 96.56 40 GLY B N 1
ATOM 1700 C CA . GLY B 1 40 ? 12.773 -8.008 -10.023 1 96.56 40 GLY B CA 1
ATOM 1701 C C . GLY B 1 40 ? 12.562 -9.32 -10.766 1 96.56 40 GLY B C 1
ATOM 1702 O O . GLY B 1 40 ? 12.281 -10.352 -10.148 1 96.56 40 GLY B O 1
ATOM 1703 N N . GLY B 1 41 ? 12.594 -9.242 -12.062 1 95.31 41 GLY B N 1
ATOM 1704 C CA . GLY B 1 41 ? 12.609 -10.438 -12.883 1 95.31 41 GLY B CA 1
ATOM 1705 C C . GLY B 1 41 ? 14 -10.836 -13.336 1 95.31 41 GLY B C 1
ATOM 1706 O O . GLY B 1 41 ? 14.93 -10.023 -13.297 1 95.31 41 GLY B O 1
ATOM 1707 N N . PRO B 1 42 ? 14.266 -12.055 -13.758 1 94.94 42 PRO B N 1
ATOM 1708 C CA . PRO B 1 42 ? 13.211 -13.031 -14.023 1 94.94 42 PRO B CA 1
ATOM 1709 C C . PRO B 1 42 ? 12.82 -13.828 -12.781 1 94.94 42 PRO B C 1
ATOM 1711 O O . PRO B 1 42 ? 13.633 -13.977 -11.859 1 94.94 42 PRO B O 1
ATOM 1714 N N . ASN B 1 43 ? 11.602 -14.125 -12.625 1 88.62 43 ASN B N 1
ATOM 1715 C CA . ASN B 1 43 ? 11.078 -15.016 -11.594 1 88.62 43 ASN B CA 1
ATOM 1716 C C . ASN B 1 43 ? 9.945 -15.898 -12.125 1 88.62 43 ASN B C 1
ATOM 1718 O O . ASN B 1 43 ? 8.953 -15.391 -12.656 1 88.62 43 ASN B O 1
ATOM 1722 N N . THR B 1 44 ? 10.234 -17.219 -12.211 1 81.81 44 THR B N 1
ATOM 1723 C CA . THR B 1 44 ? 9.156 -18.125 -12.609 1 81.81 44 THR B CA 1
ATOM 1724 C C . THR B 1 44 ? 8.867 -19.141 -11.516 1 81.81 44 THR B C 1
ATOM 1726 O O . THR B 1 44 ? 9.789 -19.703 -10.914 1 81.81 44 THR B O 1
ATOM 1729 N N . ARG B 1 45 ? 7.762 -19.203 -11.172 1 88.44 45 ARG B N 1
ATOM 1730 C CA . ARG B 1 45 ? 7.305 -20.141 -10.148 1 88.44 45 ARG B CA 1
ATOM 1731 C C . ARG B 1 45 ? 6.07 -20.906 -10.609 1 88.44 45 ARG B C 1
ATOM 1733 O O . ARG B 1 45 ? 5.398 -20.5 -11.562 1 88.44 45 ARG B O 1
ATOM 1740 N N . VAL B 1 46 ? 5.855 -22.078 -9.992 1 94.38 46 VAL B N 1
ATOM 1741 C CA . VAL B 1 46 ? 4.684 -22.859 -10.352 1 94.38 46 VAL B CA 1
ATOM 1742 C C . VAL B 1 46 ? 3.732 -22.953 -9.156 1 94.38 46 VAL B C 1
ATOM 1744 O O . VAL B 1 46 ? 2.648 -23.531 -9.258 1 94.38 46 VAL B O 1
ATOM 1747 N N . ASP B 1 47 ? 4.191 -22.422 -8.023 1 96.38 47 ASP B N 1
ATOM 1748 C CA . ASP B 1 47 ? 3.328 -22.375 -6.844 1 96.38 47 ASP B CA 1
ATOM 1749 C C . ASP B 1 47 ? 2.312 -21.25 -6.949 1 96.38 47 ASP B C 1
ATOM 1751 O O . ASP B 1 47 ? 2.51 -20.297 -7.715 1 96.38 47 ASP B O 1
ATOM 1755 N N . PHE B 1 48 ? 1.242 -21.406 -6.227 1 97.62 48 PHE B N 1
ATOM 1756 C CA . PHE B 1 48 ? 0.264 -20.344 -6.008 1 97.62 48 PHE B CA 1
ATOM 1757 C C . PHE B 1 48 ? 0.221 -19.953 -4.535 1 97.62 48 PHE B C 1
ATOM 1759 O O . PHE B 1 48 ? -0.044 -20.781 -3.668 1 97.62 48 PHE B O 1
ATOM 1766 N N . HIS B 1 49 ? 0.517 -18.672 -4.309 1 97.06 49 HIS B N 1
ATOM 1767 C CA . HIS B 1 49 ? 0.447 -18.109 -2.969 1 97.06 49 HIS B CA 1
ATOM 1768 C C . HIS B 1 49 ? -0.974 -17.672 -2.631 1 97.06 49 HIS B C 1
ATOM 1770 O O . HIS B 1 49 ? -1.668 -17.094 -3.473 1 97.06 49 HIS B O 1
ATOM 1776 N N . ILE B 1 50 ? -1.483 -17.984 -1.483 1 97.56 50 ILE B N 1
ATOM 1777 C CA . ILE B 1 50 ? -2.756 -17.5 -0.956 1 97.56 50 ILE B CA 1
ATOM 1778 C C . ILE B 1 50 ? -2.514 -16.672 0.305 1 97.56 50 ILE B C 1
ATOM 1780 O O . ILE B 1 50 ? -2.098 -17.219 1.335 1 97.56 50 ILE B O 1
ATOM 1784 N N . ASN B 1 51 ? -2.674 -15.438 0.205 1 97.12 51 ASN B N 1
ATOM 1785 C CA . ASN B 1 51 ? -2.549 -14.461 1.282 1 97.12 51 ASN B CA 1
ATOM 1786 C C . ASN B 1 51 ? -3.912 -14.062 1.838 1 97.12 51 ASN B C 1
ATOM 1788 O O . ASN B 1 51 ? -4.816 -13.711 1.079 1 97.12 51 ASN B O 1
ATOM 1792 N N . GLY B 1 52 ? -4.09 -14.156 3.145 1 96.75 52 GLY B N 1
ATOM 1793 C CA . GLY B 1 52 ? -5.359 -13.828 3.773 1 96.75 52 GLY B CA 1
ATOM 1794 C C . GLY B 1 52 ? -5.688 -12.352 3.721 1 96.75 52 GLY B C 1
ATOM 1795 O O . GLY B 1 52 ? -6.785 -11.938 4.105 1 96.75 52 GLY B O 1
ATOM 1796 N N . THR B 1 53 ? -4.793 -11.492 3.238 1 96.69 53 THR B N 1
ATOM 1797 C CA . THR B 1 53 ? -4.988 -10.062 3.043 1 96.69 53 THR B CA 1
ATOM 1798 C C . THR B 1 53 ? -4.746 -9.672 1.588 1 96.69 53 THR B C 1
ATOM 1800 O O . THR B 1 53 ? -4.219 -10.469 0.808 1 96.69 53 THR B O 1
ATOM 1803 N N . GLU B 1 54 ? -5.172 -8.469 1.243 1 97.81 54 GLU B N 1
ATOM 1804 C CA . GLU B 1 54 ? -4.984 -7.957 -0.111 1 97.81 54 GLU B CA 1
ATOM 1805 C C . GLU B 1 54 ? -3.508 -7.703 -0.405 1 97.81 54 GLU B C 1
ATOM 1807 O O . GLU B 1 54 ? -2.717 -7.469 0.511 1 97.81 54 GLU B O 1
ATOM 1812 N N . GLU B 1 55 ? -3.119 -7.797 -1.614 1 98.19 55 GLU B N 1
ATOM 1813 C CA . GLU B 1 55 ? -1.818 -7.363 -2.115 1 98.19 55 GLU B CA 1
ATOM 1814 C C . GLU B 1 55 ? -1.971 -6.32 -3.217 1 98.19 55 GLU B C 1
ATOM 1816 O O . GLU B 1 55 ? -2.816 -6.465 -4.102 1 98.19 55 GLU B O 1
ATOM 1821 N N . TRP B 1 56 ? -1.251 -5.273 -3.115 1 98.69 56 TRP B N 1
ATOM 1822 C CA . TRP B 1 56 ? -1.253 -4.25 -4.156 1 98.69 56 TRP B CA 1
ATOM 1823 C C . TRP B 1 56 ? -0 -4.348 -5.02 1 98.69 56 TRP B C 1
ATOM 1825 O O . TRP B 1 56 ? 1.116 -4.414 -4.5 1 98.69 56 TRP B O 1
ATOM 1835 N N . PHE B 1 57 ? -0.182 -4.398 -6.34 1 98.88 57 PHE B N 1
ATOM 1836 C CA . PHE B 1 57 ? 0.904 -4.5 -7.309 1 98.88 57 PHE B CA 1
ATOM 1837 C C . PHE B 1 57 ? 1.061 -3.197 -8.086 1 98.88 57 PHE B C 1
ATOM 1839 O O . PHE B 1 57 ? 0.076 -2.635 -8.57 1 98.88 57 PHE B O 1
ATOM 1846 N N . TYR B 1 58 ? 2.199 -2.707 -8.188 1 98.88 58 TYR B N 1
ATOM 1847 C CA . TYR B 1 58 ? 2.607 -1.635 -9.086 1 98.88 58 TYR B CA 1
ATOM 1848 C C . TYR B 1 58 ? 3.775 -2.074 -9.961 1 98.88 58 TYR B C 1
ATOM 1850 O O . TYR B 1 58 ? 4.859 -2.375 -9.461 1 98.88 58 TYR B O 1
ATOM 1858 N N . GLN B 1 59 ? 3.533 -2.164 -11.25 1 98.88 59 GLN B N 1
ATOM 1859 C CA . GLN B 1 59 ? 4.613 -2.512 -12.164 1 98.88 59 GLN B CA 1
ATOM 1860 C C . GLN B 1 59 ? 5.371 -1.269 -12.617 1 98.88 59 GLN B C 1
ATOM 1862 O O . GLN B 1 59 ? 4.859 -0.484 -13.422 1 98.88 59 GLN B O 1
ATOM 1867 N N . TYR B 1 60 ? 6.57 -1.121 -12.164 1 98.62 60 TYR B N 1
ATOM 1868 C CA . TYR B 1 60 ? 7.383 0.073 -12.375 1 98.62 60 TYR B CA 1
ATOM 1869 C C . TYR B 1 60 ? 8.117 0.002 -13.703 1 98.62 60 TYR B C 1
ATOM 1871 O O . TYR B 1 60 ? 8.258 1.012 -14.398 1 98.62 60 TYR B O 1
ATOM 1879 N N . LYS B 1 61 ? 8.688 -1.173 -14.07 1 98.38 61 LYS B N 1
ATOM 1880 C CA . LYS B 1 61 ? 9.406 -1.401 -15.32 1 98.38 61 LYS B CA 1
ATOM 1881 C C . LYS B 1 61 ? 9 -2.732 -15.945 1 98.38 61 LYS B C 1
ATOM 1883 O O . LYS B 1 61 ? 9.008 -3.768 -15.281 1 98.38 61 LYS B O 1
ATOM 1888 N N . GLY B 1 62 ? 8.703 -2.646 -17.203 1 98.44 62 GLY B N 1
ATOM 1889 C CA . GLY B 1 62 ? 8.328 -3.854 -17.922 1 98.44 62 GLY B CA 1
ATOM 1890 C C . GLY B 1 62 ? 6.98 -4.406 -17.5 1 98.44 62 GLY B C 1
ATOM 1891 O O . GLY B 1 62 ? 6.223 -3.74 -16.797 1 98.44 62 GLY B O 1
ATOM 1892 N N . SER B 1 63 ? 6.617 -5.547 -18.078 1 98.44 63 SER B N 1
ATOM 1893 C CA . SER B 1 63 ? 5.344 -6.199 -17.781 1 98.44 63 SER B CA 1
ATOM 1894 C C . SER B 1 63 ? 5.555 -7.516 -17.031 1 98.44 63 SER B C 1
ATOM 1896 O O . SER B 1 63 ? 6.645 -8.086 -17.078 1 98.44 63 SER B O 1
ATOM 1898 N N . MET B 1 64 ? 4.605 -7.906 -16.344 1 98.12 64 MET B N 1
ATOM 1899 C CA . MET B 1 64 ? 4.59 -9.211 -15.695 1 98.12 64 MET B CA 1
ATOM 1900 C C . MET B 1 64 ? 3.229 -9.883 -15.844 1 98.12 64 MET B C 1
ATOM 1902 O O . MET B 1 64 ? 2.256 -9.234 -16.234 1 98.12 64 MET B O 1
ATOM 1906 N N . VAL B 1 65 ? 3.182 -11.148 -15.625 1 98.31 65 VAL B N 1
ATOM 1907 C CA . VAL B 1 65 ? 1.926 -11.891 -15.625 1 98.31 65 VAL B CA 1
ATOM 1908 C C . VAL B 1 65 ? 1.634 -12.422 -14.227 1 98.31 65 VAL B C 1
ATOM 1910 O O . VAL B 1 65 ? 2.488 -13.062 -13.609 1 98.31 65 VAL B O 1
ATOM 1913 N N . LEU B 1 66 ? 0.521 -12.07 -13.703 1 98.44 66 LEU B N 1
ATOM 1914 C CA . LEU B 1 66 ? 0.007 -12.664 -12.477 1 98.44 66 LEU B CA 1
ATOM 1915 C C . LEU B 1 66 ? -1.011 -13.758 -12.781 1 98.44 66 LEU B C 1
ATOM 1917 O O . LEU B 1 66 ? -2.143 -13.469 -13.18 1 98.44 66 LEU B O 1
ATOM 1921 N N . LYS B 1 67 ? -0.571 -15 -12.641 1 97.38 67 LYS B N 1
ATOM 1922 C CA . LYS B 1 67 ? -1.552 -16.078 -12.766 1 97.38 67 LYS B CA 1
ATOM 1923 C C . LYS B 1 67 ? -2.424 -16.172 -11.523 1 97.38 67 LYS B C 1
ATOM 1925 O O . LYS B 1 67 ? -1.914 -16.141 -10.398 1 97.38 67 LYS B O 1
ATOM 1930 N N . VAL B 1 68 ? -3.701 -16.234 -11.695 1 98.25 68 VAL B N 1
ATOM 1931 C CA . VAL B 1 68 ? -4.625 -16.281 -10.57 1 98.25 68 VAL B CA 1
ATOM 1932 C C . VAL B 1 68 ? -5.648 -17.391 -10.797 1 98.25 68 VAL B C 1
ATOM 1934 O O . VAL B 1 68 ? -5.852 -17.844 -11.93 1 98.25 68 VAL B O 1
ATOM 1937 N N . VAL B 1 69 ? -6.16 -17.938 -9.695 1 97.81 69 VAL B N 1
ATOM 1938 C CA . VAL B 1 69 ? -7.367 -18.75 -9.797 1 97.81 69 VAL B CA 1
ATOM 1939 C C . VAL B 1 69 ? -8.602 -17.859 -9.688 1 97.81 69 VAL B C 1
ATOM 1941 O O . VAL B 1 69 ? -8.859 -17.266 -8.641 1 97.81 69 VAL B O 1
ATOM 1944 N N . ASP B 1 70 ? -9.273 -17.688 -10.742 1 95.81 70 ASP B N 1
ATOM 1945 C CA . ASP B 1 70 ? -10.469 -16.859 -10.875 1 95.81 70 ASP B CA 1
ATOM 1946 C C . ASP B 1 70 ? -11.656 -17.688 -11.367 1 95.81 70 ASP B C 1
ATOM 1948 O O . ASP B 1 70 ? -11.625 -18.234 -12.469 1 95.81 70 ASP B O 1
ATOM 1952 N N . GLU B 1 71 ? -12.641 -17.766 -10.484 1 94 71 GLU B N 1
ATOM 1953 C CA . GLU B 1 71 ? -13.828 -18.562 -10.805 1 94 71 GLU B CA 1
ATOM 1954 C C . GLU B 1 71 ? -13.453 -20.016 -11.125 1 94 71 GLU B C 1
ATOM 1956 O O . GLU B 1 71 ? -13.914 -20.562 -12.125 1 94 71 GLU B O 1
ATOM 1961 N N . GLY B 1 72 ? -12.5 -20.531 -10.469 1 93.19 72 GLY B N 1
ATOM 1962 C CA . GLY B 1 72 ? -12.148 -21.953 -10.508 1 93.19 72 GLY B CA 1
ATOM 1963 C C . GLY B 1 72 ? -11.188 -22.297 -11.625 1 93.19 72 GLY B C 1
ATOM 1964 O O . GLY B 1 72 ? -10.914 -23.469 -11.875 1 93.19 72 GLY B O 1
ATOM 1965 N N . LYS B 1 73 ? -10.766 -21.312 -12.297 1 94.62 73 LYS B N 1
ATOM 1966 C CA . LYS B 1 73 ? -9.82 -21.531 -13.391 1 94.62 73 LYS B CA 1
ATOM 1967 C C . LYS B 1 73 ? -8.602 -20.625 -13.258 1 94.62 73 LYS B C 1
ATOM 1969 O O . LYS B 1 73 ? -8.688 -19.547 -12.672 1 94.62 73 LYS B O 1
ATOM 1974 N N . ILE B 1 74 ? -7.52 -21.094 -13.812 1 95.69 74 ILE B N 1
ATOM 1975 C CA . ILE B 1 74 ? -6.332 -20.25 -13.852 1 95.69 74 ILE B CA 1
ATOM 1976 C C . ILE B 1 74 ? -6.473 -19.219 -14.961 1 95.69 74 ILE B C 1
ATOM 1978 O O . ILE B 1 74 ? -6.809 -19.547 -16.094 1 95.69 74 ILE B O 1
ATOM 1982 N N . ARG B 1 75 ? -6.328 -18.047 -14.609 1 96.06 75 ARG B N 1
ATOM 1983 C CA . ARG B 1 75 ? -6.379 -16.906 -15.516 1 96.06 75 ARG B CA 1
ATOM 1984 C C . ARG B 1 75 ? -5.102 -16.078 -15.422 1 96.06 75 ARG B C 1
ATOM 1986 O O . ARG B 1 75 ? -4.543 -15.898 -14.336 1 96.06 75 ARG B O 1
ATOM 1993 N N . ASP B 1 76 ? -4.668 -15.594 -16.625 1 97.06 76 ASP B N 1
ATOM 1994 C CA . ASP B 1 76 ? -3.512 -14.703 -16.641 1 97.06 76 ASP B CA 1
ATOM 1995 C C . ASP B 1 76 ? -3.941 -13.242 -16.547 1 97.06 76 ASP B C 1
ATOM 1997 O O . ASP B 1 76 ? -4.727 -12.766 -17.375 1 97.06 76 ASP B O 1
ATOM 2001 N N . ILE B 1 77 ? -3.531 -12.531 -15.633 1 98.38 77 ILE B N 1
ATOM 2002 C CA . ILE B 1 77 ? -3.666 -11.078 -15.555 1 98.38 77 ILE B CA 1
ATOM 2003 C C . ILE B 1 77 ? -2.342 -10.414 -15.938 1 98.38 77 ILE B C 1
ATOM 2005 O O . ILE B 1 77 ? -1.345 -10.555 -15.227 1 98.38 77 ILE B O 1
ATOM 2009 N N . VAL B 1 78 ? -2.324 -9.758 -17.047 1 98.75 78 VAL B N 1
ATOM 2010 C CA . VAL B 1 78 ? -1.127 -9.031 -17.469 1 98.75 78 VAL B CA 1
ATOM 2011 C C . VAL B 1 78 ? -1.08 -7.672 -16.781 1 98.75 78 VAL B C 1
ATOM 2013 O O . VAL B 1 78 ? -2.023 -6.883 -16.875 1 98.75 78 VAL B O 1
ATOM 2016 N N . ILE B 1 79 ? -0.077 -7.391 -16.062 1 98.75 79 ILE B N 1
ATOM 2017 C CA . ILE B 1 79 ? 0.169 -6.098 -15.438 1 98.75 79 ILE B CA 1
ATOM 2018 C C . ILE B 1 79 ? 1.315 -5.387 -16.156 1 98.75 79 ILE B C 1
ATOM 2020 O O . ILE B 1 79 ? 2.475 -5.789 -16.031 1 98.75 79 ILE B O 1
ATOM 2024 N N . ASN B 1 80 ? 0.949 -4.398 -16.844 1 98.75 80 ASN B N 1
ATOM 2025 C CA . ASN B 1 80 ? 1.923 -3.701 -17.688 1 98.75 80 ASN B CA 1
ATOM 2026 C C . ASN B 1 80 ? 2.643 -2.604 -16.906 1 98.75 80 ASN B C 1
ATOM 2028 O O . ASN B 1 80 ? 2.209 -2.221 -15.82 1 98.75 80 ASN B O 1
ATOM 2032 N N . GLU B 1 81 ? 3.764 -2.146 -17.531 1 98.75 81 GLU B N 1
ATOM 2033 C CA . GLU B 1 81 ? 4.465 -1 -16.969 1 98.75 81 GLU B CA 1
ATOM 2034 C C . GLU B 1 81 ? 3.506 0.154 -16.688 1 98.75 81 GLU B C 1
ATOM 2036 O O . GLU B 1 81 ? 2.725 0.541 -17.562 1 98.75 81 GLU B O 1
ATOM 2041 N N . GLY B 1 82 ? 3.51 0.611 -15.469 1 98.62 82 GLY B N 1
ATOM 2042 C CA . GLY B 1 82 ? 2.662 1.731 -15.094 1 98.62 82 GLY B CA 1
ATOM 2043 C C . GLY B 1 82 ? 1.317 1.303 -14.539 1 98.62 82 GLY B C 1
ATOM 2044 O O . GLY B 1 82 ? 0.555 2.131 -14.039 1 98.62 82 GLY B O 1
ATOM 2045 N N . ASP B 1 83 ? 0.984 -0.02 -14.562 1 98.88 83 ASP B N 1
ATOM 2046 C CA . ASP B 1 83 ? -0.3 -0.519 -14.078 1 98.88 83 ASP B CA 1
ATOM 2047 C C . ASP B 1 83 ? -0.295 -0.672 -12.562 1 98.88 83 ASP B C 1
ATOM 2049 O O . ASP B 1 83 ? 0.735 -1.001 -11.969 1 98.88 83 ASP B O 1
ATOM 2053 N N . PHE B 1 84 ? -1.378 -0.344 -11.922 1 98.88 84 PHE B N 1
ATOM 2054 C CA . PHE B 1 84 ? -1.709 -0.76 -10.562 1 98.88 84 PHE B CA 1
ATOM 2055 C C . PHE B 1 84 ? -2.701 -1.917 -10.578 1 98.88 84 PHE B C 1
ATOM 2057 O O . PHE B 1 84 ? -3.555 -1.997 -11.461 1 98.88 84 PHE B O 1
ATOM 2064 N N . PHE B 1 85 ? -2.627 -2.768 -9.664 1 98.88 85 PHE B N 1
ATOM 2065 C CA . PHE B 1 85 ? -3.584 -3.859 -9.531 1 98.88 85 PHE B CA 1
ATOM 2066 C C . PHE B 1 85 ? -3.756 -4.246 -8.062 1 98.88 85 PHE B C 1
ATOM 2068 O O . PHE B 1 85 ? -2.771 -4.426 -7.344 1 98.88 85 PHE B O 1
ATOM 2075 N N . LEU B 1 86 ? -4.934 -4.266 -7.543 1 98.69 86 LEU B N 1
ATOM 2076 C CA . LEU B 1 86 ? -5.246 -4.723 -6.191 1 98.69 86 LEU B CA 1
ATOM 2077 C C . LEU B 1 86 ? -5.801 -6.141 -6.215 1 98.69 86 LEU B C 1
ATOM 2079 O O . LEU B 1 86 ? -6.914 -6.371 -6.691 1 98.69 86 LEU B O 1
ATOM 2083 N N . LEU B 1 87 ? -5.062 -7.07 -5.75 1 98.69 87 LEU B N 1
ATOM 2084 C CA . LEU B 1 87 ? -5.477 -8.469 -5.66 1 98.69 87 LEU B CA 1
ATOM 2085 C C . LEU B 1 87 ? -6.262 -8.719 -4.379 1 98.69 87 LEU B C 1
ATOM 2087 O O . LEU B 1 87 ? -5.758 -8.469 -3.279 1 98.69 87 LEU B O 1
ATOM 2091 N N . PRO B 1 88 ? -7.5 -9.18 -4.473 1 98.06 88 PRO B N 1
ATOM 2092 C CA . PRO B 1 88 ? -8.281 -9.461 -3.264 1 98.06 88 PRO B CA 1
ATOM 2093 C C . PRO B 1 88 ? -7.648 -10.547 -2.398 1 98.06 88 PRO B C 1
ATOM 2095 O O . PRO B 1 88 ? -6.859 -11.359 -2.895 1 98.06 88 PRO B O 1
ATOM 2098 N N . ALA B 1 89 ? -8.047 -10.539 -1.128 1 97.5 89 ALA B N 1
ATOM 2099 C CA . ALA B 1 89 ? -7.586 -11.555 -0.185 1 97.5 89 ALA B CA 1
ATOM 2100 C C . ALA B 1 89 ? -7.984 -12.953 -0.646 1 97.5 89 ALA B C 1
ATOM 2102 O O . ALA B 1 89 ? -9.016 -13.125 -1.306 1 97.5 89 ALA B O 1
ATOM 2103 N N . ASN B 1 90 ? -7.148 -13.914 -0.361 1 97.44 90 ASN B N 1
ATOM 2104 C CA . ASN B 1 90 ? -7.43 -15.344 -0.448 1 97.44 90 ASN B CA 1
ATOM 2105 C C . ASN B 1 90 ? -7.48 -15.82 -1.897 1 97.44 90 ASN B C 1
ATOM 2107 O O . ASN B 1 90 ? -7.895 -16.938 -2.172 1 97.44 90 ASN B O 1
ATOM 2111 N N . VAL B 1 91 ? -7.133 -15 -2.836 1 98.38 91 VAL B N 1
ATOM 2112 C CA . VAL B 1 91 ? -7.055 -15.422 -4.23 1 98.38 91 VAL B CA 1
ATOM 2113 C C . VAL B 1 91 ? -5.719 -16.109 -4.492 1 98.38 91 VAL B C 1
ATOM 2115 O O . VAL B 1 91 ? -4.66 -15.484 -4.379 1 98.38 91 VAL B O 1
ATOM 2118 N N . PRO B 1 92 ? -5.734 -17.406 -4.832 1 98.56 92 PRO B N 1
ATOM 2119 C CA . PRO B 1 92 ? -4.461 -18.016 -5.219 1 98.56 92 PRO B CA 1
ATOM 2120 C C . PRO B 1 92 ? -3.803 -17.312 -6.402 1 98.56 92 PRO B C 1
ATOM 2122 O O . PRO B 1 92 ? -4.453 -17.078 -7.422 1 98.56 92 PRO B O 1
ATOM 2125 N N . HIS B 1 93 ? -2.555 -16.969 -6.266 1 98.31 93 HIS B N 1
ATOM 2126 C CA . HIS B 1 93 ? -1.878 -16.203 -7.312 1 98.31 93 HIS B CA 1
ATOM 2127 C C . HIS B 1 93 ? -0.423 -16.641 -7.453 1 98.31 93 HIS B C 1
ATOM 2129 O O . HIS B 1 93 ? 0.188 -17.094 -6.488 1 98.31 93 HIS B O 1
ATOM 2135 N N . SER B 1 94 ? 0.098 -16.547 -8.617 1 97.44 94 SER B N 1
ATOM 2136 C CA . SER B 1 94 ? 1.455 -16.938 -8.992 1 97.44 94 SER B CA 1
ATOM 2137 C C . SER B 1 94 ? 2.096 -15.891 -9.906 1 97.44 94 SER B C 1
ATOM 2139 O O . SER B 1 94 ? 1.873 -15.906 -11.117 1 97.44 94 SER B O 1
ATOM 2141 N N . PRO B 1 95 ? 2.898 -14.992 -9.336 1 96.88 95 PRO B N 1
ATOM 2142 C CA . PRO B 1 95 ? 3.541 -13.977 -10.172 1 96.88 95 PRO B CA 1
ATOM 2143 C C . PRO B 1 95 ? 4.637 -14.555 -11.062 1 96.88 95 PRO B C 1
ATOM 2145 O O . PRO B 1 95 ? 5.418 -15.398 -10.617 1 96.88 95 PRO B O 1
ATOM 2148 N N . ARG B 1 96 ? 4.648 -14.18 -12.344 1 96.69 96 ARG B N 1
ATOM 2149 C CA . ARG B 1 96 ? 5.668 -14.508 -13.336 1 96.69 96 ARG B CA 1
ATOM 2150 C C . ARG B 1 96 ? 6.297 -13.25 -13.922 1 96.69 96 ARG B C 1
ATOM 2152 O O . ARG B 1 96 ? 5.594 -12.406 -14.484 1 96.69 96 ARG B O 1
ATOM 2159 N N . ARG B 1 97 ? 7.547 -13.148 -13.734 1 96.94 97 ARG B N 1
ATOM 2160 C CA . ARG B 1 97 ? 8.266 -11.969 -14.211 1 96.94 97 ARG B CA 1
ATOM 2161 C C . ARG B 1 97 ? 9.375 -12.359 -15.18 1 96.94 97 ARG B C 1
ATOM 2163 O O . ARG B 1 97 ? 10.062 -13.359 -14.969 1 96.94 97 ARG B O 1
ATOM 2170 N N . VAL B 1 98 ? 9.484 -11.664 -16.281 1 96.44 98 VAL B N 1
ATOM 2171 C CA . VAL B 1 98 ? 10.586 -11.859 -17.219 1 96.44 98 VAL B CA 1
ATOM 2172 C C . VAL B 1 98 ? 11.773 -10.984 -16.812 1 96.44 98 VAL B C 1
ATOM 2174 O O . VAL B 1 98 ? 11.656 -10.148 -15.922 1 96.44 98 VAL B O 1
ATOM 2177 N N . ALA B 1 99 ? 12.906 -11.203 -17.484 1 95.56 99 ALA B N 1
ATOM 2178 C CA . ALA B 1 99 ? 14.125 -10.453 -17.156 1 95.56 99 ALA B CA 1
ATOM 2179 C C . ALA B 1 99 ? 13.906 -8.953 -17.344 1 95.56 99 ALA B C 1
ATOM 2181 O O . ALA B 1 99 ? 13.133 -8.531 -18.203 1 95.56 99 ALA B O 1
ATOM 2182 N N . ASP B 1 100 ? 14.578 -8.18 -16.5 1 95.19 100 ASP B N 1
ATOM 2183 C CA . ASP B 1 100 ? 14.656 -6.723 -16.609 1 95.19 100 ASP B CA 1
ATOM 2184 C C . ASP B 1 100 ? 13.297 -6.078 -16.359 1 95.19 100 ASP B C 1
ATOM 2186 O O . ASP B 1 100 ? 12.906 -5.145 -17.062 1 95.19 100 ASP B O 1
ATOM 2190 N N . THR B 1 101 ? 12.531 -6.648 -15.516 1 97.56 101 THR B N 1
ATOM 2191 C CA . THR B 1 101 ? 11.289 -6.047 -15.031 1 97.56 101 THR B CA 1
ATOM 2192 C C . THR B 1 101 ? 11.391 -5.715 -13.547 1 97.56 101 THR B C 1
ATOM 2194 O O . THR B 1 101 ? 12.18 -6.332 -12.82 1 97.56 101 THR B O 1
ATOM 2197 N N . ILE B 1 102 ? 10.688 -4.715 -13.094 1 98.38 102 ILE B N 1
ATOM 2198 C CA . ILE B 1 102 ? 10.68 -4.285 -11.703 1 98.38 102 ILE B CA 1
ATOM 2199 C C . ILE B 1 102 ? 9.242 -4.051 -11.242 1 98.38 102 ILE B C 1
ATOM 2201 O O . ILE B 1 102 ? 8.484 -3.334 -11.898 1 98.38 102 ILE B O 1
ATOM 2205 N N . GLY B 1 103 ? 8.867 -4.684 -10.188 1 98.25 103 GLY B N 1
ATOM 2206 C CA . GLY B 1 103 ? 7.566 -4.477 -9.578 1 98.25 103 GLY B CA 1
ATOM 2207 C C . GLY B 1 103 ? 7.652 -4.074 -8.117 1 98.25 103 GLY B C 1
ATOM 2208 O O . GLY B 1 103 ? 8.648 -4.348 -7.445 1 98.25 103 GLY B O 1
ATOM 2209 N N . VAL B 1 104 ? 6.66 -3.365 -7.633 1 98.69 104 VAL B N 1
ATOM 2210 C CA . VAL B 1 104 ? 6.445 -3.045 -6.227 1 98.69 104 VAL B CA 1
ATOM 2211 C C . VAL B 1 104 ? 5.219 -3.793 -5.707 1 98.69 104 VAL B C 1
ATOM 2213 O O . VAL B 1 104 ? 4.152 -3.756 -6.328 1 98.69 104 VAL B O 1
ATOM 2216 N N . VAL B 1 105 ? 5.336 -4.539 -4.664 1 98.12 105 VAL B N 1
ATOM 2217 C CA . VAL B 1 105 ? 4.219 -5.246 -4.043 1 98.12 105 VAL B CA 1
ATOM 2218 C C . VAL B 1 105 ? 4.047 -4.773 -2.602 1 98.12 105 VAL B C 1
ATOM 2220 O O . VAL B 1 105 ? 4.996 -4.812 -1.813 1 98.12 105 VAL B O 1
ATOM 2223 N N . MET B 1 106 ? 2.92 -4.297 -2.289 1 97.69 106 MET B N 1
ATOM 2224 C CA . MET B 1 106 ? 2.594 -3.92 -0.916 1 97.69 106 MET B CA 1
ATOM 2225 C C . MET B 1 106 ? 1.667 -4.949 -0.275 1 97.69 106 MET B C 1
ATOM 2227 O O . MET B 1 106 ? 0.663 -5.34 -0.872 1 97.69 106 MET B O 1
ATOM 2231 N N . GLU B 1 107 ? 1.976 -5.363 0.876 1 96.62 107 GLU B N 1
ATOM 2232 C CA . GLU B 1 107 ? 1.188 -6.312 1.654 1 96.62 107 GLU B CA 1
ATOM 2233 C C . GLU B 1 107 ? 1.002 -5.832 3.09 1 96.62 107 GLU B C 1
ATOM 2235 O O . GLU B 1 107 ? 1.681 -4.902 3.531 1 96.62 107 GLU B O 1
ATOM 2240 N N . MET B 1 108 ? 0.104 -6.434 3.801 1 95.62 108 MET B N 1
ATOM 2241 C CA . MET B 1 108 ? -0.053 -6.172 5.23 1 95.62 108 MET B CA 1
ATOM 2242 C C . MET B 1 108 ? 0.834 -7.102 6.051 1 95.62 108 MET B C 1
ATOM 2244 O O . MET B 1 108 ? 1.034 -8.258 5.688 1 95.62 108 MET B O 1
ATOM 2248 N N . VAL B 1 109 ? 1.41 -6.469 7.082 1 94.19 109 VAL B N 1
ATOM 2249 C CA . VAL B 1 109 ? 1.859 -7.387 8.125 1 94.19 109 VAL B CA 1
ATOM 2250 C C . VAL B 1 109 ? 0.706 -8.289 8.547 1 94.19 109 VAL B C 1
ATOM 2252 O O . VAL B 1 109 ? -0.404 -7.816 8.805 1 94.19 109 VAL B O 1
ATOM 2255 N N . ARG B 1 110 ? 0.98 -9.586 8.602 1 94.56 110 ARG B N 1
ATOM 2256 C CA . ARG B 1 110 ? -0.112 -10.523 8.836 1 94.56 110 ARG B CA 1
ATOM 2257 C C . ARG B 1 110 ? -0.78 -10.258 10.188 1 94.56 110 ARG B C 1
ATOM 2259 O O . ARG B 1 110 ? -0.102 -10.148 11.211 1 94.56 110 ARG B O 1
ATOM 2266 N N . PRO B 1 111 ? -2.117 -10.133 10.102 1 90.75 111 PRO B N 1
ATOM 2267 C CA . PRO B 1 111 ? -2.826 -9.922 11.367 1 90.75 111 PRO B CA 1
ATOM 2268 C C . PRO B 1 111 ? -2.875 -11.18 12.234 1 90.75 111 PRO B C 1
ATOM 2270 O O . PRO B 1 111 ? -3.225 -12.25 11.742 1 90.75 111 PRO B O 1
ATOM 2273 N N . GLY B 1 112 ? -2.494 -10.977 13.406 1 89.19 112 GLY B N 1
ATOM 2274 C CA . GLY B 1 112 ? -2.594 -12.078 14.352 1 89.19 112 GLY B CA 1
ATOM 2275 C C . GLY B 1 112 ? -1.862 -13.328 13.898 1 89.19 112 GLY B C 1
ATOM 2276 O O . GLY B 1 112 ? -0.687 -13.266 13.531 1 89.19 112 GLY B O 1
ATOM 2277 N N . ASP B 1 113 ? -2.676 -14.422 13.836 1 90.31 113 ASP B N 1
ATOM 2278 C CA . ASP B 1 113 ? -2.098 -15.719 13.492 1 90.31 113 ASP B CA 1
ATOM 2279 C C . ASP B 1 113 ? -2.539 -16.172 12.102 1 90.31 113 ASP B C 1
ATOM 2281 O O . ASP B 1 113 ? -2.566 -17.359 11.812 1 90.31 113 ASP B O 1
ATOM 2285 N N . ALA B 1 114 ? -2.844 -15.141 11.352 1 91.75 114 ALA B N 1
ATOM 2286 C CA . ALA B 1 114 ? -3.275 -15.469 9.992 1 91.75 114 ALA B CA 1
ATOM 2287 C C . ALA B 1 114 ? -2.227 -16.312 9.273 1 91.75 114 ALA B C 1
ATOM 2289 O O . ALA B 1 114 ? -1.029 -16.031 9.359 1 91.75 114 ALA B O 1
ATOM 2290 N N . LEU B 1 115 ? -2.668 -17.312 8.617 1 95.19 115 LEU B N 1
ATOM 2291 C CA . LEU B 1 115 ? -1.769 -18.203 7.906 1 95.19 115 LEU B CA 1
ATOM 2292 C C . LEU B 1 115 ? -1.826 -17.969 6.402 1 95.19 115 LEU B C 1
ATOM 2294 O O . LEU B 1 115 ? -2.904 -17.734 5.848 1 95.19 115 LEU B O 1
ATOM 2298 N N . ASP B 1 116 ? -0.681 -17.984 5.801 1 97.12 116 ASP B N 1
ATOM 2299 C CA . ASP B 1 116 ? -0.583 -18.062 4.344 1 97.12 116 ASP B CA 1
ATOM 2300 C C . ASP B 1 116 ? -0.609 -19.516 3.865 1 97.12 116 ASP B C 1
ATOM 2302 O O . ASP B 1 116 ? -0.442 -20.438 4.66 1 97.12 116 ASP B O 1
ATOM 2306 N N . GLN B 1 117 ? -0.898 -19.641 2.625 1 97.12 117 GLN B N 1
ATOM 2307 C CA . GLN B 1 117 ? -0.826 -20.969 2.016 1 97.12 117 GLN B CA 1
ATOM 2308 C C . GLN B 1 117 ? -0.058 -20.922 0.697 1 97.12 117 GLN B C 1
ATOM 2310 O O . GLN B 1 117 ? 0.012 -19.875 0.047 1 97.12 117 GLN B O 1
ATOM 2315 N N . MET B 1 118 ? 0.531 -22.031 0.383 1 97 118 MET B N 1
ATOM 2316 C CA . MET B 1 118 ? 1.072 -22.312 -0.943 1 97 118 MET B CA 1
ATOM 2317 C C . MET B 1 118 ? 0.425 -23.547 -1.543 1 97 118 MET B C 1
ATOM 2319 O O . MET B 1 118 ? 0.241 -24.547 -0.852 1 97 118 MET B O 1
ATOM 2323 N N . ARG B 1 119 ? 0.094 -23.406 -2.773 1 97.94 119 ARG B N 1
ATOM 2324 C CA . ARG B 1 119 ? -0.585 -24.5 -3.459 1 97.94 119 ARG B CA 1
ATOM 2325 C C . ARG B 1 119 ? 0.056 -24.781 -4.816 1 97.94 119 ARG B C 1
ATOM 2327 O O . ARG B 1 119 ? 0.487 -23.859 -5.504 1 97.94 119 ARG B O 1
ATOM 2334 N N . TRP B 1 120 ? 0.116 -26.062 -5.141 1 98.31 120 TRP B N 1
ATOM 2335 C CA . TRP B 1 120 ? 0.542 -26.516 -6.461 1 98.31 120 TRP B CA 1
ATOM 2336 C C . TRP B 1 120 ? -0.555 -27.328 -7.137 1 98.31 120 TRP B C 1
ATOM 2338 O O . TRP B 1 120 ? -1.223 -28.141 -6.492 1 98.31 120 TRP B O 1
ATOM 2348 N N . TYR B 1 121 ? -0.786 -27.078 -8.391 1 97.94 121 TYR B N 1
ATOM 2349 C CA . TYR B 1 121 ? -1.819 -27.766 -9.156 1 97.94 121 TYR B CA 1
ATOM 2350 C C . TYR B 1 121 ? -1.203 -28.656 -10.227 1 97.94 121 TYR B C 1
ATOM 2352 O O . TYR B 1 121 ? -0.1 -28.391 -10.711 1 97.94 121 TYR B O 1
ATOM 2360 N N . CYS B 1 122 ? -1.879 -29.719 -10.57 1 98.06 122 CYS B N 1
ATOM 2361 C CA . CYS B 1 122 ? -1.468 -30.594 -11.664 1 98.06 122 CYS B CA 1
ATOM 2362 C C . CYS B 1 122 ? -1.555 -29.875 -13 1 98.06 122 CYS B C 1
ATOM 2364 O O . CYS B 1 122 ? -2.594 -29.297 -13.336 1 98.06 122 CYS B O 1
ATOM 2366 N N . PRO B 1 123 ? -0.495 -29.812 -13.75 1 95.81 123 PRO B N 1
ATOM 2367 C CA . PRO B 1 123 ? -0.513 -29.109 -15.039 1 95.81 123 PRO B CA 1
ATOM 2368 C C . PRO B 1 123 ? -1.13 -29.938 -16.156 1 95.81 123 PRO B C 1
ATOM 2370 O O . PRO B 1 123 ? -1.19 -29.484 -17.312 1 95.81 123 PRO B O 1
ATOM 2373 N N . ASN B 1 124 ? -1.625 -31.188 -15.875 1 96.75 124 ASN B N 1
ATOM 2374 C CA . ASN B 1 124 ? -2.09 -32.125 -16.891 1 96.75 124 ASN B CA 1
ATOM 2375 C C . ASN B 1 124 ? -3.502 -31.781 -17.359 1 96.75 124 ASN B C 1
ATOM 2377 O O . ASN B 1 124 ? -4.473 -32.406 -16.938 1 96.75 124 ASN B O 1
ATOM 2381 N N . THR B 1 125 ? -3.604 -30.953 -18.312 1 93.75 125 THR B N 1
ATOM 2382 C CA . THR B 1 125 ? -4.906 -30.531 -18.812 1 93.75 125 THR B CA 1
ATOM 2383 C C . THR B 1 125 ? -5.566 -31.641 -19.625 1 93.75 125 THR B C 1
ATOM 2385 O O . THR B 1 125 ? -6.793 -31.656 -19.781 1 93.75 125 THR B O 1
ATOM 2388 N N . ALA B 1 126 ? -4.758 -32.531 -20.172 1 96.38 126 ALA B N 1
ATOM 2389 C CA . ALA B 1 126 ? -5.316 -33.656 -20.922 1 96.38 126 ALA B CA 1
ATOM 2390 C C . ALA B 1 126 ? -6.176 -34.531 -20.016 1 96.38 126 ALA B C 1
ATOM 2392 O O . ALA B 1 126 ? -7.219 -35.031 -20.438 1 96.38 126 ALA B O 1
ATOM 2393 N N . ALA B 1 127 ? -5.727 -34.656 -18.844 1 96.62 127 ALA B N 1
ATOM 2394 C CA . ALA B 1 127 ? -6.418 -35.531 -17.906 1 96.62 127 ALA B CA 1
ATOM 2395 C C . ALA B 1 127 ? -7.559 -34.781 -17.203 1 96.62 127 ALA B C 1
ATOM 2397 O O . ALA B 1 127 ? -8.586 -35.406 -16.875 1 96.62 127 ALA B O 1
ATOM 2398 N N . HIS B 1 128 ? -7.418 -33.469 -16.953 1 96.75 128 HIS B N 1
ATOM 2399 C CA . HIS B 1 128 ? -8.312 -32.812 -16.016 1 96.75 128 HIS B CA 1
ATOM 2400 C C . HIS B 1 128 ? -9.125 -31.719 -16.703 1 96.75 128 HIS B C 1
ATOM 2402 O O . HIS B 1 128 ? -10.078 -31.188 -16.125 1 96.75 128 HIS B O 1
ATOM 2408 N N . GLY B 1 129 ? -8.797 -31.422 -17.938 1 92.12 129 GLY B N 1
ATOM 2409 C CA . GLY B 1 129 ? -9.414 -30.266 -18.578 1 92.12 129 GLY B CA 1
ATOM 2410 C C . GLY B 1 129 ? -9.172 -28.969 -17.844 1 92.12 129 GLY B C 1
ATOM 2411 O O . GLY B 1 129 ? -8.031 -28.641 -17.516 1 92.12 129 GLY B O 1
ATOM 2412 N N . ASP B 1 130 ? -10.273 -28.312 -17.484 1 87.38 130 ASP B N 1
ATOM 2413 C CA . ASP B 1 130 ? -10.18 -27.016 -16.812 1 87.38 130 ASP B CA 1
ATOM 2414 C C . ASP B 1 130 ? -10.219 -27.172 -15.297 1 87.38 130 ASP B C 1
ATOM 2416 O O . ASP B 1 130 ? -10.039 -26.188 -14.562 1 87.38 130 ASP B O 1
ATOM 2420 N N . ALA B 1 131 ? -10.383 -28.406 -14.906 1 94.5 131 ALA B N 1
ATOM 2421 C CA . ALA B 1 131 ? -10.469 -28.625 -13.469 1 94.5 131 ALA B CA 1
ATOM 2422 C C . ALA B 1 131 ? -9.109 -28.484 -12.797 1 94.5 131 ALA B C 1
ATOM 2424 O O . ALA B 1 131 ? -8.102 -28.969 -13.32 1 94.5 131 ALA B O 1
ATOM 2425 N N . LEU B 1 132 ? -9.062 -27.781 -11.758 1 97 132 LEU B N 1
ATOM 2426 C CA . LEU B 1 132 ? -7.832 -27.656 -10.977 1 97 132 LEU B CA 1
ATOM 2427 C C . LEU B 1 132 ? -7.695 -28.797 -9.984 1 97 132 LEU B C 1
ATOM 2429 O O . LEU B 1 132 ? -8.586 -29.016 -9.156 1 97 132 LEU B O 1
ATOM 2433 N N . VAL B 1 133 ? -6.648 -29.484 -10.141 1 97.94 133 VAL B N 1
ATOM 2434 C CA . VAL B 1 133 ? -6.355 -30.562 -9.211 1 97.94 133 VAL B CA 1
ATOM 2435 C C . VAL B 1 133 ? -5.141 -30.203 -8.359 1 97.94 133 VAL B C 1
ATOM 2437 O O . VAL B 1 133 ? -4.047 -29.984 -8.883 1 97.94 133 VAL B O 1
ATOM 2440 N N . GLN B 1 134 ? -5.371 -30.125 -7.086 1 97.88 134 GLN B N 1
ATOM 2441 C CA . GLN B 1 134 ? -4.305 -29.781 -6.16 1 97.88 134 GLN B CA 1
ATOM 2442 C C . GLN B 1 134 ? -3.383 -30.969 -5.902 1 97.88 134 GLN B C 1
ATOM 2444 O O . GLN B 1 134 ? -3.85 -32.062 -5.598 1 97.88 134 GLN B O 1
ATOM 2449 N N . ILE B 1 135 ? -2.16 -30.719 -6.062 1 98.62 135 ILE B N 1
ATOM 2450 C CA . ILE B 1 135 ? -1.169 -31.734 -5.754 1 98.62 135 ILE B CA 1
ATOM 2451 C C . ILE B 1 135 ? -0.696 -31.578 -4.312 1 98.62 135 ILE B C 1
ATOM 2453 O O . ILE B 1 135 ? -0.569 -32.562 -3.582 1 98.62 135 ILE B O 1
ATOM 2457 N N . ARG B 1 136 ? -0.442 -30.359 -3.936 1 98 136 ARG B N 1
ATOM 2458 C CA . ARG B 1 136 ? 0.17 -30.078 -2.643 1 98 136 ARG B CA 1
ATOM 2459 C C . ARG B 1 136 ? -0.302 -28.734 -2.1 1 98 136 ARG B C 1
ATOM 2461 O O . ARG B 1 136 ? -0.574 -27.812 -2.867 1 98 136 ARG B O 1
ATOM 2468 N N . GLN B 1 137 ? -0.403 -28.688 -0.815 1 97.75 137 GLN B N 1
ATOM 2469 C CA . GLN B 1 137 ? -0.704 -27.453 -0.101 1 97.75 137 GLN B CA 1
ATOM 2470 C C . GLN B 1 137 ? 0.077 -27.375 1.208 1 97.75 137 GLN B C 1
ATOM 2472 O O . GLN B 1 137 ? 0.224 -28.375 1.913 1 97.75 137 GLN B O 1
ATOM 2477 N N . VAL B 1 138 ? 0.621 -26.234 1.406 1 97.06 138 VAL B N 1
ATOM 2478 C CA . VAL B 1 138 ? 1.351 -25.969 2.643 1 97.06 138 VAL B CA 1
ATOM 2479 C C . VAL B 1 138 ? 0.814 -24.703 3.301 1 97.06 138 VAL B C 1
ATOM 2481 O O . VAL B 1 138 ? 0.475 -23.734 2.613 1 97.06 138 VAL B O 1
ATOM 2484 N N . GLN B 1 139 ? 0.674 -24.734 4.605 1 96.31 139 GLN B N 1
ATOM 2485 C CA . GLN B 1 139 ? 0.283 -23.562 5.379 1 96.31 139 GLN B CA 1
ATOM 2486 C C . GLN B 1 139 ? 1.408 -23.125 6.309 1 96.31 139 GLN B C 1
ATOM 2488 O O . GLN B 1 139 ? 2.133 -23.953 6.859 1 96.31 139 GLN B O 1
ATOM 2493 N N . PHE B 1 140 ? 1.556 -21.844 6.453 1 94.62 140 PHE B N 1
ATOM 2494 C CA . PHE B 1 140 ? 2.619 -21.328 7.301 1 94.62 140 PHE B CA 1
ATOM 2495 C C . PHE B 1 140 ? 2.289 -19.906 7.766 1 94.62 140 PHE B C 1
ATOM 2497 O O . PHE B 1 140 ? 1.489 -19.219 7.133 1 94.62 140 PHE B O 1
ATOM 2504 N N . TYR B 1 141 ? 2.879 -19.531 8.922 1 92.81 141 TYR B N 1
ATOM 2505 C CA . TYR B 1 141 ? 2.824 -18.125 9.344 1 92.81 141 TYR B CA 1
ATOM 2506 C C . TYR B 1 141 ? 3.875 -17.297 8.617 1 92.81 141 TYR B C 1
ATOM 2508 O O . TYR B 1 141 ? 5.07 -17.594 8.695 1 92.81 141 TYR B O 1
ATOM 2516 N N . CYS B 1 142 ? 3.473 -16.344 7.938 1 90.38 142 CYS B N 1
ATOM 2517 C CA . CYS B 1 142 ? 4.391 -15.531 7.148 1 90.38 142 CYS B CA 1
ATOM 2518 C C . CYS B 1 142 ? 4.824 -14.297 7.922 1 90.38 142 CYS B C 1
ATOM 2520 O O . CYS B 1 142 ? 4.117 -13.289 7.934 1 90.38 142 CYS B O 1
ATOM 2522 N N . SER B 1 143 ? 5.922 -14.352 8.594 1 85.62 143 SER B N 1
ATOM 2523 C CA . SER B 1 143 ? 6.504 -13.211 9.281 1 85.62 143 SER B CA 1
ATOM 2524 C C . SER B 1 143 ? 7.57 -12.531 8.422 1 85.62 143 SER B C 1
ATOM 2526 O O . SER B 1 143 ? 7.887 -11.359 8.625 1 85.62 143 SER B O 1
ATOM 2528 N N . ASP B 1 144 ? 8.164 -13.305 7.613 1 81.5 144 ASP B N 1
ATOM 2529 C CA . ASP B 1 144 ? 9.164 -12.922 6.629 1 81.5 144 ASP B CA 1
ATOM 2530 C C . ASP B 1 144 ? 8.977 -13.688 5.32 1 81.5 144 ASP B C 1
ATOM 2532 O O . ASP B 1 144 ? 9.219 -14.891 5.266 1 81.5 144 ASP B O 1
ATOM 2536 N N . LEU B 1 145 ? 8.547 -12.867 4.25 1 75.31 145 LEU B N 1
ATOM 2537 C CA . LEU B 1 145 ? 8.156 -13.5 2.992 1 75.31 145 LEU B CA 1
ATOM 2538 C C . LEU B 1 145 ? 9.273 -14.398 2.471 1 75.31 145 LEU B C 1
ATOM 2540 O O . LEU B 1 145 ? 9.023 -15.539 2.07 1 75.31 145 LEU B O 1
ATOM 2544 N N . ASP B 1 146 ? 10.508 -13.977 2.527 1 73.88 146 ASP B N 1
ATOM 2545 C CA . ASP B 1 146 ? 11.617 -14.703 1.912 1 73.88 146 ASP B CA 1
ATOM 2546 C C . ASP B 1 146 ? 11.969 -15.945 2.721 1 73.88 146 ASP B C 1
ATOM 2548 O O . ASP B 1 146 ? 12.18 -17.016 2.152 1 73.88 146 ASP B O 1
ATOM 2552 N N . THR B 1 147 ? 11.867 -15.914 3.998 1 80.94 147 THR B N 1
ATOM 2553 C CA . THR B 1 147 ? 12.383 -16.984 4.832 1 80.94 147 THR B CA 1
ATOM 2554 C C . THR B 1 147 ? 11.344 -18.094 4.984 1 80.94 147 THR B C 1
ATOM 2556 O O . THR B 1 147 ? 11.695 -19.266 5.188 1 80.94 147 THR B O 1
ATOM 2559 N N . GLN B 1 148 ? 10.125 -17.75 4.727 1 86.81 148 GLN B N 1
ATOM 2560 C CA . GLN B 1 148 ? 9.102 -18.75 5.031 1 86.81 148 GLN B CA 1
ATOM 2561 C C . GLN B 1 148 ? 8.656 -19.484 3.768 1 86.81 148 GLN B C 1
ATOM 2563 O O . GLN B 1 148 ? 8.234 -20.641 3.83 1 86.81 148 GLN B O 1
ATOM 2568 N N . LEU B 1 149 ? 8.68 -18.812 2.641 1 87.69 149 LEU B N 1
ATOM 2569 C CA . LEU B 1 149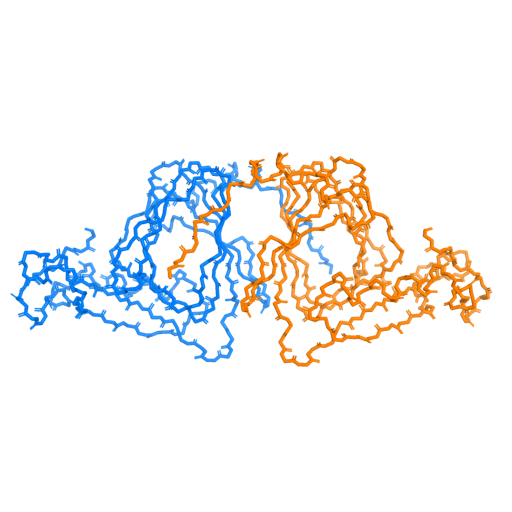 ? 8.234 -19.438 1.399 1 87.69 149 LEU B CA 1
ATOM 2570 C C . LEU B 1 149 ? 9.32 -20.359 0.831 1 87.69 149 LEU B C 1
ATOM 2572 O O . LEU B 1 149 ? 9.016 -21.422 0.288 1 87.69 149 LEU B O 1
ATOM 2576 N N . LYS B 1 150 ? 10.547 -20.047 1.057 1 87.5 150 LYS B N 1
ATOM 2577 C CA . LYS B 1 150 ? 11.688 -20.672 0.394 1 87.5 150 LYS B CA 1
ATOM 2578 C C . LYS B 1 150 ? 11.766 -22.156 0.734 1 87.5 150 LYS B C 1
ATOM 2580 O O . LYS B 1 150 ? 11.961 -22.984 -0.151 1 87.5 150 LYS B O 1
ATOM 2585 N N . PRO B 1 151 ? 11.562 -22.531 1.967 1 90.94 151 PRO B N 1
ATOM 2586 C CA . PRO B 1 151 ? 11.656 -23.953 2.273 1 90.94 151 PRO B CA 1
ATOM 2587 C C . PRO B 1 151 ? 10.625 -24.781 1.517 1 90.94 151 PRO B C 1
ATOM 2589 O O . PRO B 1 151 ? 10.945 -25.859 1.009 1 90.94 151 PRO B O 1
ATOM 2592 N N . ALA B 1 152 ? 9.414 -24.328 1.463 1 92.06 152 ALA B N 1
ATOM 2593 C CA . ALA B 1 152 ? 8.359 -25.047 0.761 1 92.06 152 ALA B CA 1
ATOM 2594 C C . ALA B 1 152 ? 8.672 -25.172 -0.728 1 92.06 152 ALA B C 1
ATOM 2596 O O . ALA B 1 152 ? 8.477 -26.234 -1.324 1 92.06 152 ALA B O 1
ATOM 2597 N N . ILE B 1 153 ? 9.133 -24.141 -1.302 1 91.94 153 ILE B N 1
ATOM 2598 C CA . ILE B 1 153 ? 9.477 -24.109 -2.719 1 91.94 153 ILE B CA 1
ATOM 2599 C C . ILE B 1 153 ? 10.641 -25.062 -2.988 1 91.94 153 ILE B C 1
ATOM 2601 O O . ILE B 1 153 ? 10.609 -25.844 -3.947 1 91.94 153 ILE B O 1
ATOM 2605 N N . THR B 1 154 ? 11.633 -25 -2.105 1 92.75 154 THR B N 1
ATOM 2606 C CA . THR B 1 154 ? 12.797 -25.859 -2.234 1 92.75 154 THR B CA 1
ATOM 2607 C C . THR B 1 154 ? 12.398 -27.328 -2.137 1 92.75 154 THR B C 1
ATOM 2609 O O . THR B 1 154 ? 12.852 -28.156 -2.934 1 92.75 154 THR B O 1
ATOM 2612 N N . GLN B 1 155 ? 11.539 -27.656 -1.2 1 95.75 155 GLN B N 1
ATOM 2613 C CA . GLN B 1 155 ? 11.07 -29.031 -1.053 1 95.75 155 GLN B CA 1
ATOM 2614 C C . GLN B 1 155 ? 10.359 -29.5 -2.314 1 95.75 155 GLN B C 1
ATOM 2616 O O . GLN B 1 155 ? 10.57 -30.625 -2.764 1 95.75 155 GLN B O 1
ATOM 2621 N N . TRP B 1 156 ? 9.555 -28.656 -2.844 1 96.31 156 TRP B N 1
ATOM 2622 C CA . TRP B 1 156 ? 8.859 -28.984 -4.086 1 96.31 156 TRP B CA 1
ATOM 2623 C C . TRP B 1 156 ? 9.852 -29.281 -5.203 1 96.31 156 TRP B C 1
ATOM 2625 O O . TRP B 1 156 ? 9.727 -30.281 -5.91 1 96.31 156 TRP B O 1
ATOM 2635 N N . MET B 1 157 ? 10.852 -28.438 -5.32 1 94.94 157 MET B N 1
ATOM 2636 C CA . MET B 1 157 ? 11.812 -28.547 -6.418 1 94.94 157 MET B CA 1
ATOM 2637 C C . MET B 1 157 ? 12.664 -29.797 -6.27 1 94.94 157 MET B C 1
ATOM 2639 O O . MET B 1 157 ? 12.977 -30.469 -7.258 1 94.94 157 MET B O 1
ATOM 2643 N N . GLU B 1 158 ? 12.938 -30.188 -5.051 1 96.62 158 GLU B N 1
ATOM 2644 C CA . GLU B 1 158 ? 13.969 -31.203 -4.824 1 96.62 158 GLU B CA 1
ATOM 2645 C C . GLU B 1 158 ? 13.344 -32.562 -4.625 1 96.62 158 GLU B C 1
ATOM 2647 O O . GLU B 1 158 ? 14.008 -33.594 -4.836 1 96.62 158 GLU B O 1
ATOM 2652 N N . ASP B 1 159 ? 12.133 -32.625 -4.191 1 97.81 159 ASP B N 1
ATOM 2653 C CA . ASP B 1 159 ? 11.5 -33.875 -3.859 1 97.81 159 ASP B CA 1
ATOM 2654 C C . ASP B 1 159 ? 10.406 -34.25 -4.867 1 97.81 159 ASP B C 1
ATOM 2656 O O . ASP B 1 159 ? 9.25 -33.844 -4.691 1 97.81 159 ASP B O 1
ATOM 2660 N N . ALA B 1 160 ? 10.672 -35.062 -5.801 1 97.69 160 ALA B N 1
ATOM 2661 C CA . ALA B 1 160 ? 9.742 -35.438 -6.867 1 97.69 160 ALA B CA 1
ATOM 2662 C C . ALA B 1 160 ? 8.516 -36.125 -6.305 1 97.69 160 ALA B C 1
ATOM 2664 O O . ALA B 1 160 ? 7.438 -36.094 -6.898 1 97.69 160 ALA B O 1
ATOM 2665 N N . SER B 1 161 ? 8.656 -36.781 -5.242 1 98.06 161 SER B N 1
ATOM 2666 C CA . SER B 1 161 ? 7.539 -37.531 -4.66 1 98.06 161 SER B CA 1
ATOM 2667 C C . SER B 1 161 ? 6.418 -36.594 -4.223 1 98.06 161 SER B C 1
ATOM 2669 O O . SER B 1 161 ? 5.262 -37 -4.125 1 98.06 161 SER B O 1
ATOM 2671 N N . LEU B 1 162 ? 6.711 -35.344 -3.967 1 97.69 162 LEU B N 1
ATOM 2672 C CA . LEU B 1 162 ? 5.734 -34.344 -3.531 1 97.69 162 LEU B CA 1
ATOM 2673 C C . LEU B 1 162 ? 5 -33.75 -4.723 1 97.69 162 LEU B C 1
ATOM 2675 O O . LEU B 1 162 ? 4.023 -33.031 -4.551 1 97.69 162 LEU B O 1
ATOM 2679 N N . ARG B 1 163 ? 5.406 -34.125 -5.949 1 98.5 163 ARG B N 1
ATOM 2680 C CA . ARG B 1 163 ? 4.883 -33.438 -7.133 1 98.5 163 ARG B CA 1
ATOM 2681 C C . ARG B 1 163 ? 3.971 -34.375 -7.93 1 98.5 163 ARG B C 1
ATOM 2683 O O . ARG B 1 163 ? 3.594 -34.062 -9.062 1 98.5 163 ARG B O 1
ATOM 2690 N N . VAL B 1 164 ? 3.662 -35.5 -7.395 1 98.62 164 VAL B N 1
ATOM 2691 C CA . VAL B 1 164 ? 2.861 -36.469 -8.109 1 98.62 164 VAL B CA 1
ATOM 2692 C C . VAL B 1 164 ? 1.376 -36.188 -7.906 1 98.62 164 VAL B C 1
ATOM 2694 O O . VAL B 1 164 ? 0.907 -36.062 -6.77 1 98.62 164 VAL B O 1
ATOM 2697 N N . CYS B 1 165 ? 0.608 -36.062 -8.953 1 98.69 165 CYS B N 1
ATOM 2698 C CA . CYS B 1 165 ? -0.831 -35.812 -8.906 1 98.69 165 CYS B CA 1
ATOM 2699 C C . CYS B 1 165 ? -1.562 -37.031 -8.352 1 98.69 165 CYS B C 1
ATOM 2701 O O . CYS B 1 165 ? -1.429 -38.156 -8.883 1 98.69 165 CYS B O 1
ATOM 2703 N N . PRO B 1 166 ? -2.332 -36.875 -7.371 1 98 166 PRO B N 1
ATOM 2704 C CA . PRO B 1 166 ? -3.008 -38.031 -6.773 1 98 166 PRO B CA 1
ATOM 2705 C C . PRO B 1 166 ? -4.125 -38.594 -7.656 1 98 166 PRO B C 1
ATOM 2707 O O . PRO B 1 166 ? -4.629 -39.688 -7.406 1 98 166 PRO B O 1
ATOM 2710 N N . GLU B 1 167 ? -4.512 -37.844 -8.625 1 97.94 167 GLU B N 1
ATOM 2711 C CA . GLU B 1 167 ? -5.641 -38.281 -9.445 1 97.94 167 GLU B CA 1
ATOM 2712 C C . GLU B 1 167 ? -5.164 -38.906 -10.742 1 97.94 167 GLU B C 1
ATOM 2714 O O . GLU B 1 167 ? -5.695 -39.969 -11.148 1 97.94 167 GLU B O 1
ATOM 2719 N N . CYS B 1 168 ? -4.145 -38.406 -11.406 1 98.25 168 CYS B N 1
ATOM 2720 C CA . CYS B 1 168 ? -3.785 -38.938 -12.711 1 98.25 168 CYS B CA 1
ATOM 2721 C C . CYS B 1 168 ? -2.395 -39.562 -12.688 1 98.25 168 CYS B C 1
ATOM 2723 O O . CYS B 1 168 ? -1.967 -40.188 -13.664 1 98.25 168 CYS B O 1
ATOM 2725 N N . GLY B 1 169 ? -1.59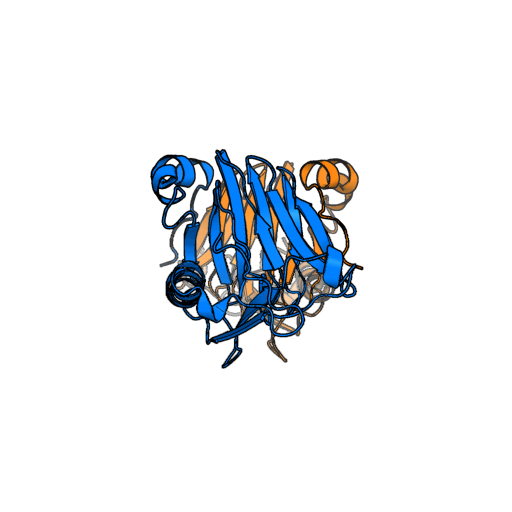8 -39.281 -11.648 1 97.94 169 GLY B N 1
ATOM 2726 C CA . GLY B 1 169 ? -0.3 -39.906 -11.477 1 97.94 169 GLY B CA 1
ATOM 2727 C C . GLY B 1 169 ? 0.833 -39.156 -12.125 1 97.94 169 GLY B C 1
ATOM 2728 O O . GLY B 1 169 ? 2.006 -39.469 -11.938 1 97.94 169 GLY B O 1
ATOM 2729 N N . GLU B 1 170 ? 0.599 -38.094 -12.789 1 97.19 170 GLU B N 1
ATOM 2730 C CA . GLU B 1 170 ? 1.616 -37.25 -13.43 1 97.19 170 GLU B CA 1
ATOM 2731 C C . GLU B 1 170 ? 2.496 -36.562 -12.398 1 97.19 170 GLU B C 1
ATOM 2733 O O . GLU B 1 170 ? 1.999 -36.062 -11.383 1 97.19 170 GLU B O 1
ATOM 2738 N N . THR B 1 171 ? 3.818 -36.531 -12.703 1 98.12 171 THR B N 1
ATOM 2739 C CA . THR B 1 171 ? 4.734 -35.75 -11.883 1 98.12 171 THR B CA 1
ATOM 2740 C C . THR B 1 171 ? 4.883 -34.344 -12.43 1 98.12 171 THR B C 1
ATOM 2742 O O . THR B 1 171 ? 5.402 -34.156 -13.531 1 98.12 171 THR B O 1
ATOM 2745 N N . ALA B 1 172 ? 4.441 -33.375 -11.641 1 97.75 172 ALA B N 1
ATOM 2746 C CA . ALA B 1 172 ? 4.535 -31.969 -12.062 1 97.75 172 ALA B CA 1
ATOM 2747 C C . ALA B 1 172 ? 5.992 -31.516 -12.133 1 97.75 172 ALA B C 1
ATOM 2749 O O . ALA B 1 172 ? 6.852 -32.031 -11.422 1 97.75 172 ALA B O 1
ATOM 2750 N N . PRO B 1 173 ? 6.312 -30.594 -13.023 1 95.94 173 PRO B N 1
ATOM 2751 C CA . PRO B 1 173 ? 7.684 -30.094 -13.102 1 95.94 173 PRO B CA 1
ATOM 2752 C C . PRO B 1 173 ? 8.102 -29.312 -11.852 1 95.94 173 PRO B C 1
ATOM 2754 O O . PRO B 1 173 ? 7.246 -28.766 -11.148 1 95.94 173 PRO B O 1
ATOM 2757 N N . PRO B 1 174 ? 9.367 -29.312 -11.484 1 94.44 174 PRO B N 1
ATOM 2758 C CA . PRO B 1 174 ? 9.844 -28.578 -10.312 1 94.44 174 PRO B CA 1
ATOM 2759 C C . PRO B 1 174 ? 9.773 -27.062 -10.484 1 94.44 174 PRO B C 1
ATOM 2761 O O . PRO B 1 174 ? 9.734 -26.328 -9.5 1 94.44 174 PRO B O 1
ATOM 2764 N N . LYS B 1 175 ? 9.938 -26.578 -11.695 1 88.31 175 LYS B N 1
ATOM 2765 C CA . LYS B 1 175 ? 9.891 -25.156 -12.008 1 88.31 175 LYS B CA 1
ATOM 2766 C C . LYS B 1 175 ? 9.242 -24.906 -13.367 1 88.31 175 LYS B C 1
ATOM 2768 O O . LYS B 1 175 ? 9.266 -25.781 -14.234 1 88.31 175 LYS B O 1
#

Organism: Vanrija humicola (NCBI:txid5417)

InterPro domains:
  IPR010329 3-hydroxyanthranilic acid dioxygenase [MF_00825] (2-175)
  IPR010329 3-hydroxyanthranilic acid dioxygenase [PF06052] (4-156)
  IPR010329 3-hydroxyanthranilic acid dioxygenase [PTHR15497] (3-173)
  IPR010329 3-hydroxyanthranilic acid dioxygenase [TIGR03037] (6-170)
  IPR010329 3-hydroxyanthranilic acid dioxygenase [cd06123] (10-168)
  IPR011051 RmlC-like cupin domain superfamily [SSF51182] (1-174)
  IPR014710 RmlC-like jelly roll fold [G3DSA:2.60.120.10] (4-175)

Radius of gyration: 23.22 Å; Cα contacts (8 Å, |Δi|>4): 809; chains: 2; bounding box: 39×74×47 Å

pLDDT: mean 95.19, std 4.6, range [73.44, 98.88]

Solvent-accessible surface area (backbone atoms only — not comparable to full-atom values): 18588 Å² total; per-residue (Å²): 128,82,76,78,55,44,49,43,67,60,48,43,72,74,43,50,76,56,20,31,75,90,72,16,40,45,74,77,42,80,58,89,43,42,32,35,32,40,34,26,20,50,36,78,62,68,49,24,42,25,39,75,51,38,38,39,40,36,22,74,33,45,53,34,37,38,35,28,53,50,92,69,29,82,40,78,42,70,37,40,54,48,15,37,39,76,44,63,48,58,44,38,30,29,64,34,32,46,68,80,20,34,33,39,39,38,36,58,48,58,62,84,84,51,52,30,36,40,36,32,58,52,78,56,42,89,82,47,54,71,54,76,43,72,42,41,74,49,75,44,69,58,88,42,71,70,74,54,50,46,60,58,54,49,47,46,48,71,34,64,82,62,31,37,22,86,83,80,61,52,68,48,74,63,103,128,82,77,77,56,44,49,42,67,62,48,43,72,76,43,51,76,55,20,32,75,89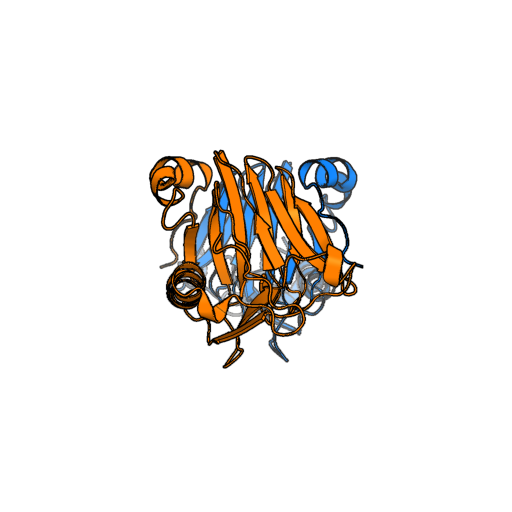,72,15,42,45,74,79,41,81,58,89,44,44,32,34,32,39,36,24,20,50,36,80,64,68,51,24,42,25,40,76,52,38,37,39,38,36,21,72,33,45,51,35,35,38,33,28,53,48,92,69,28,82,42,78,42,70,38,40,54,46,15,37,38,76,44,64,48,60,42,37,31,28,64,35,34,47,70,79,19,33,34,38,39,37,36,60,49,57,62,85,83,51,52,30,36,40,34,31,59,50,79,55,43,89,82,47,53,71,55,76,42,72,42,41,75,47,74,46,70,57,86,42,74,70,75,55,50,47,59,60,54,50,47,46,48,71,34,64,82,61,31,37,24,85,85,81,60,51,67,47,76,62,104